Protein AF-A0A427KHH3-F1 (afdb_monomer)

Solvent-accessible surface area (backbone atoms only — not comparable to full-atom values): 10373 Å² total; per-residue (Å²): 112,65,69,65,48,45,66,72,67,70,59,57,70,65,61,53,34,47,54,52,29,52,55,52,47,52,52,49,53,54,51,45,51,59,38,48,80,67,75,44,62,49,41,93,56,67,38,50,94,86,44,80,81,42,75,92,58,70,87,45,82,40,80,47,71,50,64,54,69,89,42,93,42,72,55,25,44,53,43,62,45,34,71,78,71,65,39,70,63,45,80,46,76,35,85,57,42,28,42,37,53,79,72,42,101,51,80,39,76,42,47,64,43,43,53,68,58,52,54,67,39,57,61,92,63,92,66,95,69,96,65,50,72,67,21,48,60,43,52,63,77,50,85,46,48,39,35,36,27,25,65,87,52,56,86,45,59,32,91,90,38,68,67,38,37,55,73,47,66,84,53,26,19,37,56,37,110

Nearest PDB structures (foldseek):
  2j4l-assembly1_C  TM=7.934E-01  e=1.448E-05  Saccharolobus solfataricus
  2ij9-assembly1_B-2  TM=7.433E-01  e=5.621E-05  Archaeoglobus fulgidus DSM 4304
  2ij9-assembly1_A-2  TM=7.383E-01  e=5.270E-05  Archaeoglobus fulgidus DSM 4304
  2j4l-assembly1_E  TM=7.998E-01  e=3.659E-04  Saccharolobus solfataricus
  4axs-assembly1_A-2  TM=6.083E-01  e=1.277E-02  Malacoplasma penetrans

Foldseek 3Di:
DLVVVCVVVVDDLLVSLVVVLVVVLVVVQVVLVVCVVVVAQEDNHAAELVRPPPPVNVRGDHHHHRRDSPAPDPLLVQLSSCVVVVHQEAEAADPLPQFDPQQDPDGDGALEEELVRLVVSNPPDDDDDPGDPSNSVSVVVDNHWYKYAYPVQPVQAAPPDVVRRSPDSSGIYTYDD

Sequence (177 aa):
MYTNFSNAINLDDKITSEVGCEIVSVLHKILIGSLIERDVQVCPVEVGLDGFDDPNYSNYSCYFIKPNPNTLSTDSLAASVAPIVEADLILFIKEGAPTYYVGFDTPTKVTEWSIENIRLKSVEVVGNYLLDSEALDILENVKPKALIIPPEIFSNFSFKKESYGFGSKDYYTEIKS

Structure (mmCIF, N/CA/C/O backbone):
data_AF-A0A427KHH3-F1
#
_entry.id   AF-A0A427KHH3-F1
#
loop_
_atom_site.group_PDB
_atom_site.id
_atom_site.type_symbol
_atom_site.label_atom_id
_atom_site.label_alt_id
_atom_site.label_comp_id
_atom_site.label_asym_id
_atom_site.label_entity_id
_atom_site.label_seq_id
_atom_site.pdbx_PDB_ins_code
_atom_site.Cartn_x
_atom_site.Cartn_y
_atom_site.Cartn_z
_atom_site.occupancy
_atom_site.B_iso_or_equiv
_atom_site.auth_seq_id
_atom_site.auth_comp_id
_atom_site.auth_asym_id
_atom_site.auth_atom_id
_atom_site.pdbx_PDB_model_num
ATOM 1 N N . MET A 1 1 ? 14.703 2.397 14.467 1.00 47.72 1 MET A N 1
ATOM 2 C CA . MET A 1 1 ? 16.131 2.671 14.766 1.00 47.72 1 MET A CA 1
ATOM 3 C C . MET A 1 1 ? 16.589 3.974 14.112 1.00 47.72 1 MET A C 1
ATOM 5 O O . MET A 1 1 ? 17.031 4.849 14.839 1.00 47.72 1 MET A O 1
ATOM 9 N N . TYR A 1 2 ? 16.406 4.151 12.796 1.00 48.88 2 TYR A N 1
ATOM 10 C CA . TYR A 1 2 ? 16.824 5.368 12.080 1.00 48.88 2 TYR A CA 1
ATOM 11 C C . TYR A 1 2 ? 16.015 6.628 12.424 1.00 48.88 2 TYR A C 1
ATOM 13 O O . TYR A 1 2 ? 16.629 7.651 12.674 1.00 48.88 2 TYR A O 1
ATOM 21 N N . THR A 1 3 ? 14.689 6.549 12.589 1.00 50.56 3 THR A N 1
ATOM 22 C CA . THR A 1 3 ? 13.859 7.690 13.045 1.00 50.56 3 THR A CA 1
ATOM 23 C C . THR A 1 3 ? 14.324 8.242 14.398 1.00 50.56 3 THR A C 1
ATOM 25 O O . THR A 1 3 ? 14.474 9.444 14.575 1.00 50.56 3 THR A O 1
ATOM 28 N N . ASN A 1 4 ? 14.651 7.351 15.341 1.00 52.44 4 ASN A N 1
ATOM 29 C CA . ASN A 1 4 ? 15.157 7.736 16.663 1.00 52.44 4 ASN A CA 1
ATOM 30 C C . ASN A 1 4 ? 16.574 8.324 16.593 1.00 52.44 4 ASN A C 1
ATOM 32 O O . ASN A 1 4 ? 16.905 9.196 17.388 1.00 52.44 4 ASN A O 1
ATOM 36 N N . PHE A 1 5 ? 17.403 7.851 15.655 1.00 55.03 5 PHE A N 1
ATOM 37 C CA . PHE A 1 5 ? 18.733 8.404 15.423 1.00 55.03 5 PHE A CA 1
ATOM 38 C C . PHE A 1 5 ? 18.645 9.790 14.782 1.00 55.03 5 PHE A C 1
ATOM 40 O O . PHE A 1 5 ? 19.237 10.708 15.331 1.00 55.03 5 PHE A O 1
ATOM 47 N N . SER A 1 6 ? 17.846 9.968 13.721 1.00 56.78 6 SER A N 1
ATOM 48 C CA . SER A 1 6 ? 17.594 11.257 13.053 1.00 56.78 6 SER A CA 1
ATOM 49 C C . SER A 1 6 ? 17.076 12.324 14.017 1.00 56.78 6 SER A C 1
ATOM 51 O O . SER A 1 6 ? 17.617 13.429 14.051 1.00 56.78 6 SER A O 1
ATOM 53 N N . ASN A 1 7 ? 16.120 11.963 14.881 1.00 58.88 7 ASN A N 1
ATOM 54 C CA . ASN A 1 7 ? 15.621 12.852 15.933 1.00 58.88 7 ASN A CA 1
ATOM 55 C C . ASN A 1 7 ? 16.717 13.244 16.941 1.00 58.88 7 ASN A C 1
ATOM 57 O O . ASN A 1 7 ? 16.713 14.358 17.454 1.00 58.88 7 ASN A O 1
ATOM 61 N N . ALA A 1 8 ? 17.671 12.351 17.227 1.00 60.12 8 ALA A N 1
ATOM 62 C CA . ALA A 1 8 ? 18.774 12.621 18.151 1.00 60.12 8 ALA A CA 1
ATOM 63 C C . ALA A 1 8 ? 19.874 13.516 17.551 1.00 60.12 8 ALA A C 1
ATOM 65 O O . ALA A 1 8 ? 20.614 14.151 18.300 1.00 60.12 8 ALA A O 1
ATOM 66 N N . ILE A 1 9 ? 19.988 13.574 16.220 1.00 64.19 9 ILE A N 1
ATOM 67 C CA . ILE A 1 9 ? 21.002 14.371 15.508 1.00 64.19 9 ILE A CA 1
ATOM 68 C C . ILE A 1 9 ? 20.458 15.680 14.918 1.00 64.19 9 ILE A C 1
ATOM 70 O O . ILE A 1 9 ? 21.229 16.421 14.313 1.00 64.19 9 ILE A O 1
ATOM 74 N N . ASN A 1 10 ? 19.175 15.994 15.146 1.00 60.09 10 ASN A N 1
ATOM 75 C CA . ASN A 1 10 ? 18.529 17.258 14.768 1.00 60.09 10 ASN A CA 1
ATOM 76 C C . ASN A 1 10 ? 18.745 17.617 13.282 1.00 60.09 10 ASN A C 1
ATOM 78 O O . ASN A 1 10 ? 19.017 18.768 12.934 1.00 60.09 10 ASN A O 1
ATOM 82 N N . LEU A 1 11 ? 18.709 16.602 12.412 1.00 58.22 11 LEU A N 1
ATOM 83 C CA . LEU A 1 11 ? 18.835 16.801 10.972 1.00 58.22 11 LEU A CA 1
ATOM 84 C C . LEU A 1 11 ? 17.570 17.461 10.423 1.00 58.22 11 LEU A C 1
ATOM 86 O O . LEU A 1 11 ? 16.468 17.124 10.843 1.00 58.22 11 LEU A O 1
ATOM 90 N N . ASP A 1 12 ? 17.759 18.355 9.452 1.00 66.38 12 ASP A N 1
ATOM 91 C CA . ASP A 1 12 ? 16.696 18.922 8.617 1.00 66.38 12 ASP A CA 1
ATOM 92 C C . ASP A 1 12 ? 15.739 17.810 8.142 1.00 66.38 12 ASP A C 1
ATOM 94 O O . ASP A 1 12 ? 16.186 16.768 7.640 1.00 66.38 12 ASP A O 1
ATOM 98 N N . ASP A 1 13 ? 14.431 18.027 8.304 1.00 70.00 13 ASP A N 1
ATOM 99 C CA . ASP A 1 13 ? 13.370 17.084 7.929 1.00 70.00 13 ASP A CA 1
ATOM 100 C C . ASP A 1 13 ? 13.501 16.618 6.470 1.00 70.00 13 ASP A C 1
ATOM 102 O O . ASP A 1 13 ? 13.193 15.464 6.148 1.00 70.00 13 ASP A O 1
ATOM 106 N N . LYS A 1 14 ? 14.038 17.473 5.588 1.00 75.25 14 LYS A N 1
ATOM 107 C CA . LYS A 1 14 ? 14.315 17.119 4.189 1.00 75.25 14 LYS A CA 1
ATOM 108 C C . LYS A 1 14 ? 15.371 16.028 4.063 1.00 75.25 14 LYS A C 1
ATOM 110 O O . LYS A 1 14 ? 15.147 15.044 3.366 1.00 75.25 14 LYS A O 1
ATOM 115 N N . ILE A 1 15 ? 16.487 16.159 4.781 1.00 78.75 15 ILE A N 1
ATOM 116 C CA . ILE A 1 15 ? 17.581 15.175 4.752 1.00 78.75 15 ILE A CA 1
ATOM 117 C C . ILE A 1 15 ? 17.096 13.842 5.330 1.00 78.75 15 ILE A C 1
ATOM 119 O O . ILE A 1 15 ? 17.391 12.779 4.788 1.00 78.75 15 ILE A O 1
ATOM 123 N N . THR A 1 16 ? 16.320 13.882 6.416 1.00 78.44 1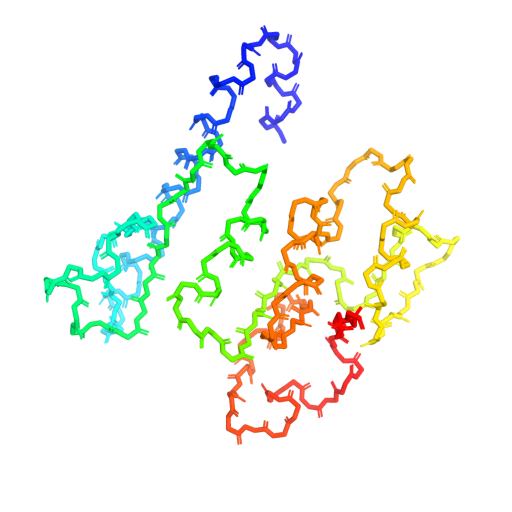6 THR A N 1
ATOM 124 C CA . THR A 1 16 ? 15.754 12.664 7.016 1.00 78.44 16 THR A CA 1
ATOM 125 C C . THR A 1 16 ? 14.817 11.940 6.044 1.00 78.44 16 THR A C 1
ATOM 127 O O . THR A 1 16 ? 14.895 10.716 5.917 1.00 78.44 16 THR A O 1
ATOM 130 N N . SER A 1 17 ? 13.982 12.686 5.320 1.00 83.12 17 SER A N 1
ATOM 131 C CA . SER A 1 17 ? 13.069 12.135 4.311 1.00 83.12 17 SER A CA 1
ATOM 132 C C . SER A 1 17 ? 13.818 11.547 3.112 1.00 83.12 17 SER A C 1
ATOM 134 O O . SER A 1 17 ? 13.483 10.454 2.657 1.00 83.12 17 SER A O 1
ATOM 136 N N . GLU A 1 18 ? 14.879 12.210 2.641 1.00 86.81 18 GLU A N 1
ATOM 137 C CA . GLU A 1 18 ? 15.760 11.698 1.581 1.00 86.81 18 GLU A CA 1
ATOM 138 C C . GLU A 1 18 ? 16.431 10.378 1.982 1.00 86.81 18 GLU A C 1
ATOM 140 O O . GLU A 1 18 ? 16.402 9.412 1.220 1.00 86.81 18 GLU A O 1
ATOM 145 N N . VAL A 1 19 ? 16.968 10.291 3.205 1.00 86.38 19 VAL A N 1
ATOM 146 C CA . VAL A 1 19 ? 17.550 9.044 3.731 1.00 86.38 19 VAL A CA 1
ATOM 147 C C . VAL A 1 19 ? 16.498 7.934 3.801 1.00 86.38 19 VAL A C 1
ATOM 149 O O . VAL A 1 19 ? 16.779 6.798 3.419 1.00 86.38 19 VAL A O 1
ATOM 152 N N . GLY A 1 20 ? 15.282 8.251 4.258 1.00 86.75 20 GLY A N 1
ATOM 153 C CA . GLY A 1 20 ? 14.162 7.309 4.267 1.00 86.75 20 GLY A CA 1
ATOM 154 C C . GLY A 1 20 ? 13.830 6.786 2.867 1.00 86.75 20 GLY A C 1
ATOM 155 O O . GLY A 1 20 ? 13.706 5.575 2.678 1.00 86.75 20 GLY A O 1
ATOM 156 N N . CYS A 1 21 ? 13.768 7.680 1.879 1.00 92.19 21 CYS A N 1
ATOM 157 C CA . CYS A 1 21 ? 13.543 7.324 0.480 1.00 92.19 21 CYS A CA 1
ATOM 158 C C . CYS A 1 21 ? 14.639 6.397 -0.054 1.00 92.19 21 CYS A C 1
ATOM 160 O O . CYS A 1 21 ? 14.323 5.368 -0.642 1.00 92.19 21 CYS A O 1
ATOM 162 N N . GLU A 1 22 ? 15.917 6.700 0.189 1.00 92.25 22 GLU A N 1
ATOM 163 C CA . GLU A 1 22 ? 17.030 5.853 -0.260 1.00 92.25 22 GLU A CA 1
ATOM 164 C C . GLU A 1 22 ? 16.986 4.446 0.352 1.00 92.25 22 GLU A C 1
ATOM 166 O O . GLU A 1 22 ? 17.239 3.463 -0.347 1.00 92.25 22 GLU A O 1
ATOM 171 N N . ILE A 1 23 ? 16.609 4.318 1.629 1.00 92.06 23 ILE A N 1
ATOM 172 C CA . ILE A 1 23 ? 16.435 3.006 2.273 1.00 92.06 23 ILE A CA 1
ATOM 173 C C . ILE A 1 23 ? 15.359 2.189 1.548 1.00 92.06 23 ILE A C 1
ATOM 175 O O . ILE A 1 23 ? 15.592 1.022 1.224 1.00 92.06 23 ILE A O 1
ATOM 179 N N . VAL A 1 24 ? 14.200 2.792 1.263 1.00 93.19 24 VAL A N 1
ATOM 180 C CA . VAL A 1 24 ? 13.116 2.114 0.534 1.00 93.19 24 VAL A CA 1
ATOM 181 C C . VAL A 1 24 ? 13.563 1.753 -0.887 1.00 93.19 24 VAL A C 1
ATOM 183 O O . VAL A 1 24 ? 13.364 0.616 -1.314 1.00 93.19 24 VAL A O 1
ATOM 186 N N . SER A 1 25 ? 14.270 2.649 -1.579 1.00 96.00 25 SER A N 1
ATOM 187 C CA . SER A 1 25 ? 14.798 2.392 -2.925 1.00 96.00 25 SER A CA 1
ATOM 188 C C . SER A 1 25 ? 15.793 1.228 -2.962 1.00 96.00 25 SER A C 1
ATOM 190 O O . SER A 1 25 ? 15.819 0.438 -3.908 1.00 96.00 25 SER A O 1
ATOM 192 N N . VAL A 1 26 ? 16.631 1.074 -1.930 1.00 96.69 26 VAL A N 1
ATOM 193 C CA . VAL A 1 26 ? 17.526 -0.089 -1.806 1.00 96.69 26 VAL A CA 1
ATOM 194 C C . VAL A 1 26 ? 16.723 -1.383 -1.652 1.00 96.69 26 VAL A C 1
ATOM 196 O O . VAL A 1 26 ? 17.044 -2.374 -2.311 1.00 96.69 26 VAL A O 1
ATOM 199 N N . LEU A 1 27 ? 15.659 -1.382 -0.842 1.00 95.44 27 LEU A N 1
ATOM 200 C CA . LEU A 1 27 ? 14.778 -2.546 -0.690 1.00 95.44 27 LEU A CA 1
ATOM 201 C C . LEU A 1 27 ? 14.084 -2.906 -2.010 1.00 95.44 27 LEU A C 1
ATOM 203 O O . LEU A 1 27 ? 14.068 -4.079 -2.383 1.00 95.44 27 LEU A O 1
ATOM 207 N N . HIS A 1 28 ? 13.583 -1.917 -2.752 1.00 96.56 28 HIS A N 1
ATOM 208 C CA . HIS A 1 28 ? 13.003 -2.136 -4.078 1.00 96.56 28 HIS A CA 1
ATOM 209 C C . HIS A 1 28 ? 14.000 -2.784 -5.037 1.00 96.56 28 HIS A C 1
ATOM 211 O O . HIS A 1 28 ? 13.672 -3.790 -5.658 1.00 96.56 28 HIS A O 1
ATOM 217 N N . LYS A 1 29 ? 15.240 -2.284 -5.118 1.00 96.56 29 LYS A N 1
ATOM 218 C CA . LYS A 1 29 ? 16.283 -2.863 -5.987 1.00 96.56 29 LYS A CA 1
ATOM 219 C C . LYS A 1 29 ? 16.556 -4.336 -5.668 1.00 96.56 29 LYS A C 1
ATOM 221 O O . LYS A 1 29 ? 16.702 -5.139 -6.588 1.00 96.56 29 LYS A O 1
ATOM 226 N N . ILE A 1 30 ? 16.590 -4.700 -4.384 1.00 97.06 30 ILE A N 1
ATOM 227 C CA . ILE A 1 30 ? 16.754 -6.097 -3.947 1.00 97.06 30 ILE A CA 1
ATOM 228 C C . ILE A 1 30 ? 15.558 -6.950 -4.399 1.00 97.06 30 ILE A C 1
ATOM 230 O O . ILE A 1 30 ? 15.748 -8.044 -4.933 1.00 97.06 30 ILE A O 1
ATOM 234 N N . LEU A 1 31 ? 14.331 -6.454 -4.209 1.00 95.56 31 LEU A N 1
ATOM 235 C CA . LEU A 1 31 ? 13.110 -7.162 -4.603 1.00 95.56 31 LEU A CA 1
ATOM 236 C C . LEU A 1 31 ? 13.013 -7.339 -6.121 1.00 95.56 31 LEU A C 1
ATOM 238 O O . LEU A 1 31 ? 12.754 -8.449 -6.577 1.00 95.56 31 LEU A O 1
ATOM 242 N N . ILE A 1 32 ? 13.275 -6.284 -6.894 1.00 95.88 32 ILE A N 1
ATOM 243 C CA . ILE A 1 32 ? 13.306 -6.322 -8.360 1.00 95.88 32 ILE A CA 1
ATOM 244 C C . ILE A 1 32 ? 14.308 -7.378 -8.833 1.00 95.88 32 ILE A C 1
ATOM 246 O O . ILE A 1 32 ? 13.939 -8.246 -9.618 1.00 95.88 32 ILE A O 1
ATOM 250 N N . GLY A 1 33 ? 15.543 -7.361 -8.314 1.00 95.94 33 GLY A N 1
ATOM 251 C CA . GLY A 1 33 ? 16.562 -8.354 -8.669 1.00 95.94 33 GLY A CA 1
ATOM 252 C C . GLY A 1 33 ? 16.102 -9.790 -8.398 1.00 95.94 33 GLY A C 1
ATOM 253 O O . GLY A 1 33 ? 16.150 -10.631 -9.290 1.00 95.94 33 GLY A O 1
ATOM 254 N N . SER A 1 34 ? 15.558 -10.044 -7.205 1.00 95.88 34 SER A N 1
ATOM 255 C CA . SER A 1 34 ? 15.033 -11.362 -6.812 1.00 95.88 34 SER A CA 1
ATOM 256 C C . SER A 1 34 ? 13.853 -11.829 -7.678 1.00 95.88 34 SER A C 1
ATOM 258 O O . SER A 1 34 ? 13.722 -13.018 -7.968 1.00 95.88 34 SER A O 1
ATOM 260 N N . LEU A 1 35 ? 12.983 -10.910 -8.107 1.00 94.31 35 LEU A N 1
ATOM 261 C CA . LEU A 1 35 ? 11.853 -11.208 -8.991 1.00 94.31 35 LEU A CA 1
ATOM 262 C C . LEU A 1 35 ? 12.318 -11.517 -10.421 1.00 94.31 35 LEU A C 1
ATOM 264 O O . LEU A 1 35 ? 11.828 -12.475 -11.019 1.00 94.31 35 LEU A O 1
ATOM 268 N N . ILE A 1 36 ? 13.292 -10.765 -10.940 1.00 93.31 36 ILE A N 1
ATOM 269 C CA . ILE A 1 36 ? 13.901 -11.014 -12.256 1.00 93.31 36 ILE A CA 1
ATOM 270 C C . ILE A 1 36 ? 14.600 -12.377 -12.281 1.00 93.31 36 ILE A C 1
ATOM 272 O O . ILE A 1 36 ? 14.400 -13.139 -13.219 1.00 93.31 36 ILE A O 1
ATOM 276 N N . GLU A 1 37 ? 15.359 -12.727 -11.237 1.00 94.88 37 GLU A N 1
ATOM 277 C CA . GLU A 1 37 ? 16.008 -14.046 -11.106 1.00 94.88 37 GLU A CA 1
ATOM 278 C C . GLU A 1 37 ? 15.011 -15.219 -11.092 1.00 94.88 37 GLU A C 1
ATOM 280 O O . GLU A 1 37 ? 15.393 -16.367 -11.317 1.00 94.88 37 GLU A O 1
ATOM 285 N N . ARG A 1 38 ? 13.730 -14.939 -10.824 1.00 93.12 38 ARG A N 1
ATOM 286 C CA . ARG A 1 38 ? 12.620 -15.901 -10.823 1.00 93.12 38 ARG A CA 1
ATOM 287 C C . ARG A 1 38 ? 11.741 -15.800 -12.075 1.00 93.12 38 ARG A C 1
ATOM 289 O O . ARG A 1 38 ? 10.618 -16.300 -12.053 1.00 93.12 38 ARG A O 1
ATOM 296 N N . ASP A 1 39 ? 12.226 -15.140 -13.127 1.00 90.56 39 ASP A N 1
ATOM 297 C CA . ASP A 1 39 ? 11.536 -14.933 -14.407 1.00 90.56 39 ASP A CA 1
ATOM 298 C C . ASP A 1 39 ? 10.184 -14.194 -14.289 1.00 90.56 39 ASP A C 1
ATOM 300 O O . ASP A 1 39 ? 9.283 -14.358 -15.118 1.00 90.56 39 ASP A O 1
ATOM 304 N N . VAL A 1 40 ? 10.013 -13.354 -13.262 1.00 89.56 40 VAL A N 1
ATOM 305 C CA . VAL A 1 40 ? 8.823 -12.502 -13.126 1.00 89.56 40 VAL A CA 1
ATOM 306 C C . VAL A 1 40 ? 8.957 -11.280 -14.039 1.00 89.56 40 VAL A C 1
ATOM 308 O O . VAL A 1 40 ? 9.976 -10.593 -14.026 1.00 89.56 40 VAL A O 1
ATOM 311 N N . GLN A 1 41 ? 7.903 -10.959 -14.799 1.00 90.31 41 GLN A N 1
ATOM 312 C CA . GLN A 1 41 ? 7.840 -9.775 -15.672 1.00 90.31 41 GLN A CA 1
ATOM 313 C C . GLN A 1 41 ? 7.609 -8.474 -14.880 1.00 90.31 41 GLN A C 1
ATOM 315 O O . GLN A 1 41 ? 6.541 -7.854 -14.952 1.00 90.31 41 GLN A O 1
ATOM 320 N N . VAL A 1 42 ? 8.623 -8.078 -14.114 1.00 93.00 42 VAL A N 1
ATOM 321 C CA . VAL A 1 42 ? 8.702 -6.821 -13.361 1.00 93.00 42 VAL A CA 1
ATOM 322 C C . VAL A 1 42 ? 9.550 -5.792 -14.114 1.00 93.00 42 VAL A C 1
ATOM 324 O O . VAL A 1 42 ? 10.525 -6.155 -14.771 1.00 93.00 42 VAL A O 1
ATOM 327 N N . CYS A 1 43 ? 9.196 -4.510 -14.017 1.00 92.75 43 CYS A N 1
ATOM 328 C CA . CYS A 1 43 ? 10.028 -3.423 -14.523 1.00 92.75 43 CYS A CA 1
ATOM 329 C C . CYS A 1 43 ? 11.401 -3.447 -13.820 1.00 92.75 43 CYS A C 1
ATOM 331 O O . CYS A 1 43 ? 11.448 -3.479 -12.587 1.00 92.75 43 CYS A O 1
ATOM 333 N N . PRO A 1 44 ? 12.528 -3.419 -14.558 1.00 91.62 44 PRO A N 1
ATOM 334 C CA . PRO A 1 44 ? 13.859 -3.565 -13.969 1.00 91.62 44 PRO A CA 1
ATOM 335 C C . PRO A 1 44 ? 14.333 -2.329 -13.195 1.00 91.62 44 PRO A C 1
ATOM 337 O O . PRO A 1 44 ? 15.409 -2.353 -12.597 1.00 91.62 44 PRO A O 1
ATOM 340 N N . VAL A 1 45 ? 13.561 -1.243 -13.222 1.00 92.12 45 VAL A N 1
ATOM 341 C CA . VAL A 1 45 ? 13.865 0.019 -12.552 1.00 92.12 45 VAL A CA 1
ATOM 342 C C . VAL A 1 45 ? 12.621 0.565 -11.862 1.00 92.12 45 VAL A C 1
ATOM 344 O O . VAL A 1 45 ? 11.490 0.241 -12.223 1.00 92.12 45 VAL A O 1
ATOM 347 N N . GLU A 1 46 ? 12.842 1.412 -10.864 1.00 94.00 46 GLU A N 1
ATOM 348 C CA . GLU A 1 46 ? 11.761 2.155 -10.226 1.00 94.00 46 GLU A CA 1
ATOM 349 C C . GLU A 1 46 ? 11.179 3.199 -11.186 1.00 94.00 46 GLU A C 1
ATOM 351 O O . GLU A 1 46 ? 11.912 3.843 -11.940 1.00 94.00 46 GLU A O 1
ATOM 356 N N . VAL A 1 47 ? 9.866 3.398 -11.115 1.00 92.25 47 VAL A N 1
ATOM 357 C CA . VAL A 1 47 ? 9.121 4.341 -11.954 1.00 92.25 47 VAL A CA 1
ATOM 358 C C . VAL A 1 47 ? 8.720 5.552 -11.114 1.00 92.25 47 VAL A C 1
ATOM 360 O O . VAL A 1 47 ? 8.241 5.412 -9.990 1.00 92.25 47 VAL A O 1
ATOM 363 N N . GLY A 1 48 ? 8.956 6.759 -11.627 1.00 89.00 48 GLY A N 1
ATOM 364 C CA . GLY A 1 48 ? 8.475 7.989 -10.990 1.00 89.00 48 GLY A CA 1
ATOM 365 C C . GLY A 1 48 ? 6.970 8.182 -11.192 1.00 89.00 48 GLY A C 1
ATOM 366 O O . GLY A 1 48 ? 6.388 7.585 -12.091 1.00 89.00 48 GLY A O 1
ATOM 367 N N . LEU A 1 49 ? 6.346 9.060 -10.401 1.00 83.31 49 LEU A N 1
ATOM 368 C CA . LEU A 1 49 ? 4.907 9.344 -10.516 1.00 83.31 49 LEU A CA 1
ATOM 369 C C . LEU A 1 49 ? 4.495 9.877 -11.899 1.00 83.31 49 LEU A C 1
ATOM 371 O O . LEU A 1 49 ? 3.394 9.593 -12.350 1.00 83.31 49 LEU A O 1
ATOM 375 N N . ASP A 1 50 ? 5.394 10.575 -12.595 1.00 78.56 50 ASP A N 1
ATOM 376 C CA . ASP A 1 50 ? 5.155 11.099 -13.948 1.00 78.56 50 ASP A CA 1
ATOM 377 C C . ASP A 1 50 ? 5.534 10.095 -15.058 1.00 78.56 50 ASP A C 1
ATOM 379 O O . ASP A 1 50 ? 5.421 10.390 -16.245 1.00 78.56 50 ASP A O 1
ATOM 383 N N . GLY A 1 51 ? 6.060 8.921 -14.689 1.00 69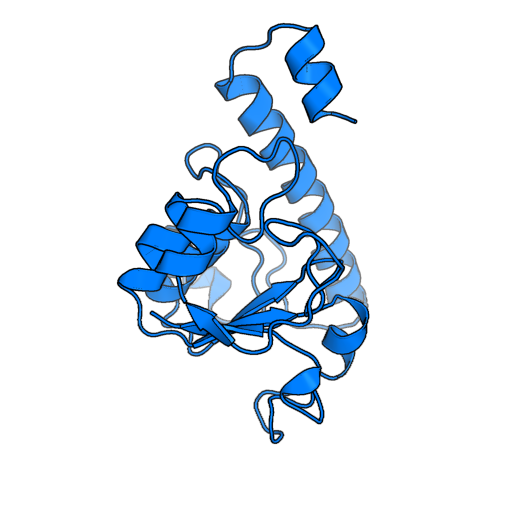.81 51 GLY A N 1
ATOM 384 C CA . GLY A 1 51 ? 6.683 7.969 -15.613 1.00 69.81 51 GLY A CA 1
ATOM 385 C C . GLY A 1 51 ? 5.755 6.886 -16.159 1.00 69.81 51 GLY A C 1
ATOM 386 O O . GLY A 1 51 ? 6.219 6.049 -16.929 1.00 69.81 51 GLY A O 1
ATOM 387 N N . PHE A 1 52 ? 4.478 6.861 -15.766 1.00 68.81 52 PHE A N 1
ATOM 388 C CA . PHE A 1 52 ? 3.553 5.785 -16.152 1.00 68.81 52 PHE A CA 1
ATOM 389 C C . PHE A 1 52 ? 3.208 5.769 -17.647 1.00 68.81 52 PHE A C 1
ATOM 391 O O . PHE A 1 52 ? 2.926 4.701 -18.184 1.00 68.81 52 PHE A O 1
ATOM 398 N N . ASP A 1 53 ? 3.306 6.913 -18.329 1.00 69.38 53 ASP A N 1
ATOM 399 C CA . ASP A 1 53 ? 3.062 7.027 -19.774 1.00 69.38 53 ASP A CA 1
ATOM 400 C C . ASP A 1 53 ? 4.310 6.736 -20.631 1.00 69.38 53 ASP A C 1
ATOM 402 O O . ASP A 1 53 ? 4.257 6.833 -21.861 1.00 69.38 53 ASP A O 1
ATOM 406 N N . ASP A 1 54 ? 5.455 6.401 -20.024 1.00 75.12 54 ASP A N 1
ATOM 407 C CA . ASP A 1 54 ? 6.673 6.125 -20.785 1.00 75.12 54 ASP A CA 1
ATOM 408 C C . ASP A 1 54 ? 6.533 4.784 -21.542 1.00 75.12 54 ASP A C 1
ATOM 410 O O . ASP A 1 54 ? 6.416 3.714 -20.927 1.00 75.12 54 ASP A O 1
ATOM 414 N N . PRO A 1 55 ? 6.582 4.797 -22.890 1.00 69.94 55 PRO A N 1
ATOM 415 C CA . PRO A 1 55 ? 6.393 3.599 -23.702 1.00 69.94 55 PRO A CA 1
ATOM 416 C C . PRO A 1 55 ? 7.443 2.516 -23.429 1.00 69.94 55 PRO A C 1
ATOM 418 O O . PRO A 1 55 ? 7.173 1.340 -23.685 1.00 69.94 55 PRO A O 1
ATOM 421 N N . ASN A 1 56 ? 8.606 2.868 -22.868 1.00 72.19 56 ASN A N 1
ATOM 422 C CA . ASN A 1 56 ? 9.638 1.906 -22.478 1.00 72.19 56 ASN A CA 1
ATOM 423 C C . ASN A 1 56 ? 9.198 0.983 -21.333 1.00 72.19 56 ASN A C 1
ATOM 425 O O . ASN A 1 56 ? 9.772 -0.095 -21.163 1.00 72.19 56 ASN A O 1
ATOM 429 N N . TYR A 1 57 ? 8.176 1.376 -20.569 1.00 72.94 57 TYR A N 1
ATOM 430 C CA . TYR A 1 57 ? 7.662 0.598 -19.446 1.00 72.94 57 TYR A CA 1
ATOM 431 C C . TYR A 1 57 ? 6.396 -0.195 -19.790 1.00 72.94 57 TYR A C 1
ATOM 433 O O . TYR A 1 57 ? 6.035 -1.085 -19.036 1.00 72.94 57 TYR A O 1
ATOM 441 N N . SER A 1 58 ? 5.791 0.009 -20.964 1.00 69.12 58 SER A N 1
ATOM 442 C CA . SER A 1 58 ? 4.492 -0.574 -21.363 1.00 69.12 58 SER A CA 1
ATOM 443 C C . SER A 1 58 ? 4.391 -2.112 -21.397 1.00 69.12 58 SER A C 1
ATOM 445 O O . SER A 1 58 ? 3.288 -2.652 -21.447 1.00 69.12 58 SER A O 1
ATOM 447 N N . ASN A 1 59 ? 5.515 -2.837 -21.363 1.00 79.81 59 ASN A N 1
ATOM 448 C CA . ASN A 1 59 ? 5.550 -4.300 -21.486 1.00 79.81 59 ASN A CA 1
ATOM 449 C C . ASN A 1 59 ? 5.616 -5.051 -20.144 1.00 79.81 59 ASN A C 1
ATOM 451 O O . ASN A 1 59 ? 5.689 -6.282 -20.149 1.00 79.81 59 ASN A O 1
ATOM 455 N N . TYR A 1 60 ? 5.631 -4.355 -19.003 1.00 86.50 60 TYR A N 1
ATOM 456 C CA . TYR A 1 60 ? 5.751 -4.999 -17.693 1.00 86.50 60 TYR A CA 1
ATOM 457 C C . TYR A 1 60 ? 4.394 -5.166 -16.999 1.00 86.50 60 TYR A C 1
ATOM 459 O O . TYR A 1 60 ? 3.436 -4.433 -17.237 1.00 86.50 60 TYR A O 1
ATOM 467 N N . SER A 1 61 ? 4.312 -6.161 -16.117 1.00 83.75 61 SER A N 1
ATOM 468 C CA . SER A 1 61 ? 3.094 -6.467 -15.346 1.00 83.75 61 SER A CA 1
ATOM 469 C C . SER A 1 61 ? 3.185 -6.049 -13.877 1.00 83.75 61 SER A C 1
ATOM 471 O O . SE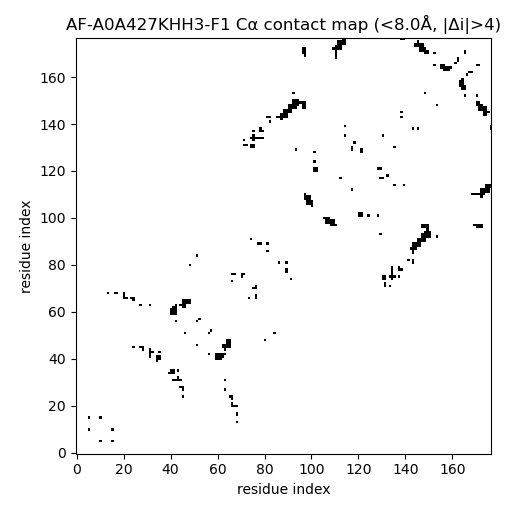R A 1 61 ? 2.187 -6.056 -13.161 1.00 83.75 61 SER A O 1
ATOM 473 N N . CYS A 1 62 ? 4.385 -5.687 -13.421 1.00 90.75 62 CYS A N 1
ATOM 474 C CA . CYS A 1 62 ? 4.670 -5.283 -12.054 1.00 90.75 62 CYS A CA 1
ATOM 475 C C . CYS A 1 62 ? 5.663 -4.120 -12.071 1.00 90.75 62 CYS A C 1
ATOM 477 O O . CYS A 1 62 ? 6.654 -4.157 -12.804 1.00 90.75 62 CYS A O 1
ATOM 479 N N . TYR A 1 63 ? 5.397 -3.105 -11.255 1.00 92.62 63 TYR A N 1
ATOM 480 C CA . TYR A 1 63 ? 6.187 -1.883 -11.175 1.00 92.62 63 TYR A CA 1
ATOM 481 C C . TYR A 1 63 ? 6.456 -1.547 -9.716 1.00 92.62 63 TYR A C 1
ATOM 483 O O . TYR A 1 63 ? 5.602 -1.755 -8.855 1.00 92.62 63 TYR A O 1
ATOM 491 N N . PHE A 1 64 ? 7.635 -0.993 -9.462 1.00 94.75 64 PHE A N 1
ATOM 492 C CA . PHE A 1 64 ? 7.992 -0.409 -8.178 1.00 94.75 64 PHE A CA 1
ATOM 493 C C . PHE A 1 64 ? 8.034 1.101 -8.342 1.00 94.75 64 PHE A C 1
ATOM 495 O O . PHE A 1 64 ? 8.686 1.605 -9.255 1.00 94.75 64 PHE A O 1
ATOM 502 N N . ILE A 1 65 ? 7.324 1.821 -7.479 1.00 94.38 65 ILE A N 1
ATOM 503 C CA . ILE A 1 65 ? 7.278 3.280 -7.544 1.00 94.38 65 ILE A CA 1
ATOM 504 C C . ILE A 1 65 ? 8.441 3.846 -6.757 1.00 94.38 65 ILE A C 1
ATOM 506 O O . ILE A 1 65 ? 8.686 3.447 -5.619 1.00 94.38 65 ILE A O 1
ATOM 510 N N . LYS A 1 66 ? 9.153 4.786 -7.374 1.00 94.50 66 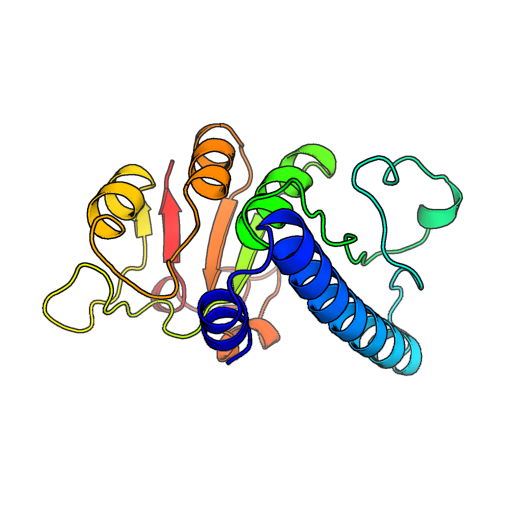LYS A N 1
ATOM 511 C CA . LYS A 1 66 ? 10.251 5.486 -6.726 1.00 94.50 66 LYS A CA 1
ATOM 512 C C . LYS A 1 66 ? 9.714 6.235 -5.495 1.00 94.50 66 LYS A C 1
ATOM 514 O O . LYS A 1 66 ? 8.788 7.036 -5.649 1.00 94.50 66 LYS A O 1
ATOM 519 N N . PRO A 1 67 ? 1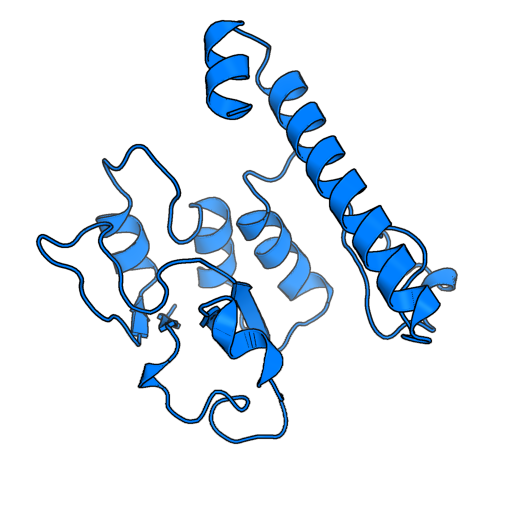0.291 6.026 -4.299 1.00 93.44 67 PRO A N 1
ATOM 520 C CA . PRO A 1 67 ? 9.945 6.791 -3.106 1.00 93.44 67 PRO A CA 1
ATOM 521 C C . PRO A 1 67 ? 10.061 8.300 -3.346 1.00 93.44 67 PRO A C 1
ATOM 523 O O . PRO A 1 67 ? 11.000 8.761 -4.004 1.00 93.44 67 PRO A O 1
ATOM 526 N N . ASN A 1 68 ? 9.106 9.069 -2.821 1.00 91.19 68 ASN A N 1
ATOM 527 C CA . ASN A 1 68 ? 9.030 10.512 -3.024 1.00 91.19 68 ASN A CA 1
ATOM 528 C C . ASN A 1 68 ? 9.163 11.248 -1.678 1.00 91.19 68 ASN A C 1
ATOM 530 O O . ASN A 1 68 ? 8.309 11.072 -0.813 1.00 91.19 68 ASN A O 1
ATOM 534 N N . PRO A 1 69 ? 10.178 12.110 -1.484 1.00 87.38 69 PRO A N 1
ATOM 535 C CA . PRO A 1 69 ? 10.338 12.857 -0.235 1.00 87.38 69 PRO A CA 1
ATOM 536 C C . PRO A 1 69 ? 9.249 13.921 -0.020 1.00 87.38 69 PRO A C 1
ATOM 538 O O . PRO A 1 69 ? 9.171 14.494 1.060 1.00 87.38 69 PRO A O 1
ATOM 541 N N . ASN A 1 70 ? 8.425 14.206 -1.035 1.00 86.88 70 ASN A N 1
ATOM 542 C CA . ASN A 1 70 ? 7.299 15.135 -0.930 1.00 86.88 70 ASN A CA 1
ATOM 543 C C . ASN A 1 70 ? 5.980 14.458 -0.513 1.00 86.88 70 ASN A C 1
ATOM 545 O O . ASN A 1 70 ? 4.982 15.158 -0.386 1.00 86.88 70 ASN A O 1
ATOM 549 N N . THR A 1 71 ? 5.959 13.133 -0.337 1.00 87.50 71 THR A N 1
ATOM 550 C CA . THR A 1 71 ? 4.814 12.400 0.234 1.00 87.50 71 THR A CA 1
ATOM 551 C C . THR A 1 71 ? 5.092 12.072 1.694 1.00 87.50 71 THR A C 1
ATOM 553 O O . THR A 1 71 ? 6.226 11.719 2.024 1.00 87.50 71 THR A O 1
ATOM 556 N N . LEU A 1 72 ? 4.077 12.148 2.557 1.00 85.50 72 LEU A N 1
ATOM 557 C CA . LEU A 1 72 ? 4.243 11.949 3.999 1.00 85.50 72 LEU A CA 1
ATOM 558 C C . LEU A 1 72 ? 4.771 10.552 4.359 1.00 85.50 72 LEU A C 1
ATOM 560 O O . LEU A 1 72 ? 5.594 10.417 5.268 1.00 85.50 72 LEU A O 1
ATOM 564 N N . SER A 1 73 ? 4.314 9.507 3.665 1.00 88.06 73 SER A N 1
ATOM 565 C CA . SER A 1 73 ? 4.816 8.147 3.860 1.00 88.06 73 SER A CA 1
ATOM 566 C C . SER A 1 73 ? 4.630 7.244 2.632 1.00 88.06 73 SER A C 1
ATOM 568 O O . SER A 1 73 ? 4.085 7.641 1.601 1.00 88.06 73 SER A O 1
ATOM 570 N N . THR A 1 74 ? 5.063 5.985 2.751 1.00 90.88 74 THR A N 1
ATOM 571 C CA . THR A 1 74 ? 4.777 4.938 1.759 1.00 90.88 74 THR A CA 1
ATOM 572 C C . THR A 1 74 ? 3.284 4.645 1.606 1.00 90.88 74 THR A C 1
ATOM 574 O O . THR A 1 74 ? 2.867 4.253 0.518 1.00 90.88 74 THR A O 1
ATOM 577 N N . ASP A 1 75 ? 2.477 4.843 2.654 1.00 91.50 75 ASP A N 1
ATOM 578 C CA . ASP A 1 75 ? 1.025 4.671 2.570 1.00 91.50 75 ASP A CA 1
ATOM 579 C C . ASP A 1 75 ? 0.406 5.781 1.705 1.00 91.50 75 ASP A C 1
ATOM 581 O O . ASP A 1 75 ? -0.376 5.483 0.800 1.00 91.50 75 ASP A O 1
ATOM 585 N N . SER A 1 76 ? 0.795 7.046 1.922 1.00 91.94 76 SER A N 1
ATOM 586 C CA . SER A 1 76 ? 0.338 8.181 1.103 1.00 91.94 76 SER A CA 1
ATOM 587 C C . SER A 1 76 ? 0.821 8.061 -0.336 1.00 91.94 76 SER A C 1
ATOM 589 O O . SER A 1 76 ? 0.065 8.352 -1.262 1.00 91.94 76 SER A O 1
ATOM 591 N N . LEU A 1 77 ? 2.049 7.576 -0.548 1.00 93.56 77 LEU A N 1
ATOM 592 C CA . LEU A 1 77 ? 2.561 7.301 -1.888 1.00 93.56 77 LEU A CA 1
ATOM 593 C C . LEU A 1 77 ? 1.704 6.248 -2.605 1.00 93.56 77 LEU A C 1
ATOM 595 O O . LEU A 1 77 ? 1.298 6.467 -3.745 1.00 93.56 77 LEU A O 1
ATOM 599 N N . ALA A 1 78 ? 1.378 5.135 -1.941 1.00 93.56 78 ALA A N 1
ATOM 600 C CA . ALA A 1 78 ? 0.508 4.105 -2.508 1.00 93.56 78 ALA A CA 1
ATOM 601 C C . ALA A 1 78 ? -0.899 4.648 -2.813 1.00 93.56 78 ALA A C 1
ATOM 603 O O . ALA A 1 78 ? -1.435 4.399 -3.895 1.00 93.56 78 ALA A O 1
ATOM 604 N N . ALA A 1 79 ? -1.473 5.434 -1.896 1.00 93.50 79 ALA A N 1
ATOM 605 C CA . ALA A 1 79 ? -2.768 6.076 -2.092 1.00 93.50 79 ALA A CA 1
ATOM 606 C C . ALA A 1 79 ? -2.749 7.070 -3.268 1.00 93.50 79 ALA A C 1
ATOM 608 O O . ALA A 1 79 ? -3.693 7.095 -4.052 1.00 93.50 79 ALA A O 1
ATOM 609 N N . SER A 1 80 ? -1.662 7.830 -3.437 1.00 92.81 80 SER A N 1
ATOM 610 C CA . SER A 1 80 ? -1.486 8.809 -4.522 1.00 92.81 80 SER A CA 1
ATOM 611 C C . SER A 1 80 ? -1.325 8.157 -5.894 1.00 92.81 80 SER A C 1
ATOM 613 O O . SER A 1 80 ? -1.788 8.697 -6.895 1.00 92.81 80 SER A O 1
ATOM 615 N N . VAL A 1 81 ? -0.678 6.990 -5.956 1.00 92.56 81 VAL A N 1
ATOM 616 C CA . VAL A 1 81 ? -0.478 6.235 -7.204 1.00 92.56 81 VAL A CA 1
ATOM 617 C C . VAL A 1 81 ? -1.768 5.576 -7.673 1.00 92.56 81 VAL A C 1
ATOM 619 O O . VAL A 1 81 ? -2.027 5.521 -8.872 1.00 92.56 81 VAL A O 1
ATOM 622 N N . ALA A 1 82 ? -2.586 5.080 -6.745 1.00 92.56 82 ALA A N 1
ATOM 623 C CA . ALA A 1 82 ? -3.795 4.331 -7.061 1.00 92.56 82 ALA A CA 1
ATOM 624 C C . ALA A 1 82 ? -4.734 5.004 -8.088 1.00 92.56 82 ALA A C 1
ATOM 626 O O . ALA A 1 82 ? -5.136 4.316 -9.025 1.00 92.56 82 ALA A O 1
ATOM 627 N N . PRO A 1 83 ? -5.077 6.306 -7.991 1.00 89.56 83 PRO A N 1
ATOM 628 C CA . PRO A 1 83 ? -5.892 6.965 -9.010 1.00 89.56 83 PRO A CA 1
ATOM 629 C C . PRO A 1 83 ? -5.169 7.148 -10.353 1.00 89.56 83 PRO A C 1
ATOM 631 O O . PRO A 1 83 ? -5.839 7.146 -11.379 1.00 89.56 83 PRO A O 1
ATOM 634 N N . ILE A 1 84 ? -3.837 7.283 -10.366 1.00 89.00 84 ILE A N 1
ATOM 635 C CA . ILE A 1 84 ? -3.041 7.453 -11.598 1.00 89.00 84 ILE A CA 1
ATOM 636 C C . ILE A 1 84 ? -3.098 6.183 -12.449 1.00 89.00 84 ILE A C 1
ATOM 638 O O . ILE A 1 84 ? -3.247 6.252 -13.663 1.00 89.00 84 ILE A O 1
ATOM 642 N N . VAL A 1 85 ? -3.011 5.020 -11.800 1.00 87.62 85 VAL A N 1
ATOM 643 C CA . VAL A 1 85 ? -3.037 3.708 -12.468 1.00 87.62 85 VAL A CA 1
ATOM 644 C C . VAL A 1 85 ? -4.437 3.091 -12.531 1.00 87.62 85 VAL A C 1
ATOM 646 O O . VAL A 1 85 ? -4.562 1.909 -12.840 1.00 87.62 85 VAL A O 1
ATOM 649 N N . GLU A 1 86 ? -5.473 3.867 -12.189 1.00 89.50 86 GLU A N 1
ATOM 650 C CA . GLU A 1 86 ? -6.871 3.420 -12.112 1.00 89.50 86 GLU A CA 1
ATOM 651 C C . GLU A 1 86 ? -7.039 2.103 -11.329 1.00 89.50 86 GLU A C 1
ATOM 653 O O . GLU A 1 86 ? -7.741 1.186 -11.751 1.00 89.50 86 GLU A O 1
ATOM 658 N N . ALA A 1 87 ? -6.363 1.984 -10.182 1.00 91.06 87 ALA A N 1
ATOM 659 C CA . ALA A 1 87 ? -6.359 0.754 -9.400 1.00 91.06 87 ALA A CA 1
ATOM 660 C C . ALA A 1 87 ? -7.778 0.343 -8.966 1.00 91.06 87 ALA A C 1
ATOM 662 O O . ALA A 1 87 ? -8.557 1.159 -8.474 1.00 91.06 87 ALA A O 1
ATOM 663 N N . ASP A 1 88 ? -8.081 -0.955 -9.050 1.00 92.12 88 ASP A N 1
ATOM 664 C CA . ASP A 1 88 ? -9.316 -1.527 -8.494 1.00 92.12 88 ASP A CA 1
ATOM 665 C C . ASP A 1 88 ? -9.230 -1.744 -6.970 1.00 92.12 88 ASP A C 1
ATOM 667 O O . ASP A 1 88 ? -10.234 -1.701 -6.250 1.00 92.12 88 ASP A O 1
ATOM 671 N N . LEU A 1 89 ? -8.022 -2.037 -6.475 1.00 93.88 89 LEU A N 1
ATOM 672 C CA . LEU A 1 89 ? -7.754 -2.479 -5.108 1.00 93.88 89 LEU A CA 1
ATOM 673 C C . LEU A 1 89 ? -6.381 -1.993 -4.631 1.00 93.88 89 LEU A C 1
ATOM 675 O O . LEU A 1 89 ? -5.379 -2.196 -5.312 1.00 93.88 89 LEU A O 1
ATOM 679 N N . ILE A 1 90 ? -6.334 -1.451 -3.415 1.00 94.81 90 ILE A N 1
ATOM 680 C CA . ILE A 1 90 ? -5.108 -1.156 -2.671 1.00 94.81 90 ILE A CA 1
ATOM 681 C C . ILE A 1 90 ? -5.007 -2.136 -1.499 1.00 94.81 90 ILE A C 1
ATOM 683 O O . ILE A 1 90 ? -5.959 -2.306 -0.731 1.00 94.81 90 ILE A O 1
ATOM 687 N N . LEU A 1 91 ? -3.846 -2.774 -1.355 1.00 95.00 91 LEU A N 1
ATOM 688 C CA . LEU A 1 91 ? -3.519 -3.639 -0.223 1.00 95.00 91 LEU A CA 1
ATOM 689 C C . LEU A 1 91 ? -2.423 -2.984 0.621 1.00 95.00 91 LEU A C 1
ATOM 691 O O . LEU A 1 91 ? -1.267 -2.934 0.206 1.00 95.00 91 LEU A O 1
ATOM 695 N N . PHE A 1 92 ? -2.773 -2.534 1.820 1.00 94.31 92 PHE A N 1
ATOM 696 C CA . PHE A 1 92 ? -1.810 -2.105 2.829 1.00 94.31 92 PHE A CA 1
ATOM 697 C C . PHE A 1 92 ? -1.389 -3.313 3.662 1.00 94.31 92 PHE A C 1
ATOM 699 O O . PHE A 1 92 ? -2.203 -3.919 4.358 1.00 94.31 92 PHE A O 1
ATOM 706 N N . ILE A 1 93 ? -0.115 -3.686 3.589 1.00 93.44 93 ILE A N 1
ATOM 707 C CA . ILE A 1 93 ? 0.413 -4.845 4.312 1.00 93.44 93 ILE A CA 1
ATOM 708 C C . ILE A 1 93 ? 0.984 -4.362 5.644 1.00 93.44 93 ILE A C 1
ATOM 710 O O . ILE A 1 93 ? 2.000 -3.668 5.658 1.00 93.44 93 ILE A O 1
ATOM 714 N N . LYS A 1 94 ? 0.330 -4.702 6.760 1.00 90.56 94 LYS A N 1
ATOM 715 C CA . LYS A 1 94 ? 0.695 -4.204 8.095 1.00 90.56 94 LYS A CA 1
ATOM 716 C C . LYS A 1 94 ? 0.681 -5.302 9.145 1.00 90.56 94 LYS A C 1
ATOM 718 O O . LYS A 1 94 ? -0.289 -6.047 9.275 1.00 90.56 94 LYS A O 1
ATOM 723 N N . GLU A 1 95 ? 1.753 -5.361 9.930 1.00 87.50 95 GLU A N 1
ATOM 724 C CA . GLU A 1 95 ? 1.818 -6.221 11.110 1.00 87.50 95 GLU A CA 1
ATOM 725 C C . GLU A 1 95 ? 0.690 -5.876 12.094 1.00 87.50 95 GLU A C 1
ATOM 727 O O . GLU A 1 95 ? 0.324 -4.714 12.275 1.00 87.50 95 GLU A O 1
ATOM 732 N N . GLY A 1 96 ? 0.121 -6.903 12.722 1.00 83.75 96 GLY A N 1
ATOM 733 C CA . GLY A 1 96 ? -0.989 -6.762 13.663 1.00 83.75 96 GLY A CA 1
ATOM 734 C C . GLY A 1 96 ? -2.377 -6.752 13.019 1.00 83.75 96 GLY A C 1
ATOM 735 O O . GLY A 1 96 ? -3.337 -7.081 13.700 1.00 83.75 96 GLY A O 1
ATOM 736 N N . ALA A 1 97 ? -2.540 -6.479 11.722 1.00 90.31 97 ALA A N 1
ATOM 737 C CA . ALA A 1 97 ? -3.860 -6.582 11.091 1.00 90.31 97 ALA A CA 1
ATOM 738 C C . ALA A 1 97 ? -4.414 -8.029 11.147 1.00 90.31 97 ALA A C 1
ATOM 740 O O . ALA A 1 97 ? -3.642 -8.981 11.045 1.00 90.31 97 ALA A O 1
ATOM 741 N N . PRO A 1 98 ? -5.735 -8.247 11.308 1.00 91.69 98 PRO A N 1
ATOM 742 C CA . PRO A 1 98 ? -6.797 -7.266 11.555 1.00 91.69 98 PRO A CA 1
ATOM 743 C C . PRO A 1 98 ? -7.047 -6.995 13.058 1.00 91.69 98 PRO A C 1
ATOM 745 O O . PRO A 1 98 ? -8.147 -6.596 13.435 1.00 91.69 98 PRO A O 1
ATOM 748 N N . THR A 1 99 ? -6.085 -7.285 13.944 1.00 91.69 99 THR A N 1
ATOM 749 C CA . THR A 1 99 ? -6.209 -7.139 15.408 1.00 91.69 99 THR A CA 1
ATOM 750 C C . THR A 1 99 ? -5.357 -5.987 15.935 1.00 91.69 99 THR A C 1
ATOM 752 O O . THR A 1 99 ? -4.140 -6.074 16.067 1.00 91.69 99 THR A O 1
ATOM 755 N N . TYR A 1 100 ? -6.014 -4.904 16.318 1.00 87.69 100 TYR A N 1
ATOM 756 C CA . TYR A 1 100 ? -5.355 -3.644 16.617 1.00 87.69 100 TYR A CA 1
ATOM 757 C C . TYR A 1 100 ? -5.332 -3.349 18.111 1.00 87.69 100 TYR A C 1
ATOM 759 O O . TYR A 1 100 ? -6.309 -3.565 18.827 1.00 87.69 10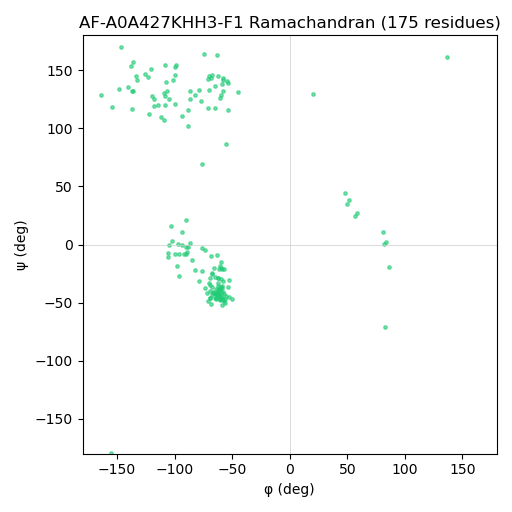0 TYR A O 1
ATOM 767 N N . TYR A 1 101 ? -4.199 -2.818 18.564 1.00 83.94 101 TYR A N 1
ATOM 768 C CA . TYR A 1 101 ? -4.036 -2.238 19.901 1.00 83.94 101 TYR A CA 1
ATOM 769 C C . TYR A 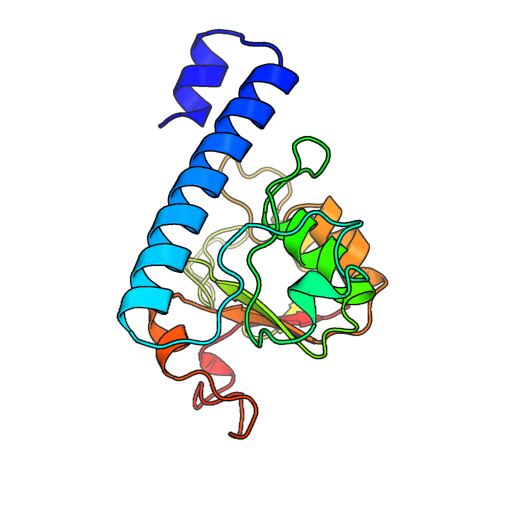1 101 ? -4.230 -0.716 19.880 1.00 83.94 101 TYR A C 1
ATOM 771 O O . TYR A 1 101 ? -4.631 -0.118 20.872 1.00 83.94 101 TYR A O 1
ATOM 779 N N . VAL A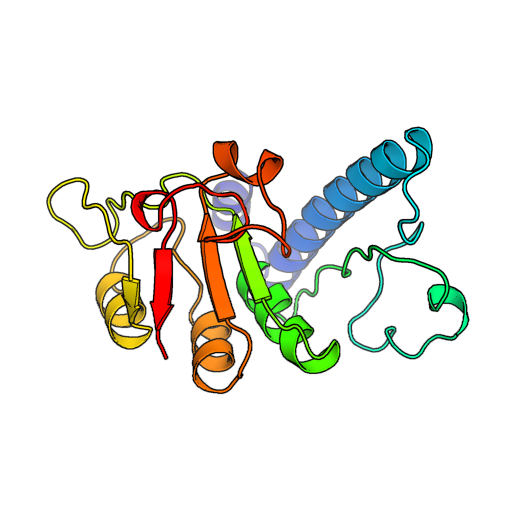 1 102 ? -3.952 -0.078 18.740 1.00 77.62 102 VAL A N 1
ATOM 780 C CA . VAL A 1 102 ? -4.043 1.376 18.569 1.00 77.62 102 VAL A CA 1
ATOM 781 C C . VAL A 1 102 ? -5.498 1.817 18.714 1.00 77.62 102 VAL A C 1
ATOM 783 O O . VAL A 1 102 ? -6.354 1.407 17.933 1.00 77.62 102 VAL A O 1
ATOM 786 N N . GLY A 1 103 ? -5.771 2.647 19.723 1.00 77.00 103 GLY A N 1
ATOM 787 C CA . GLY A 1 103 ? -7.105 3.187 19.978 1.00 77.00 103 GLY A CA 1
ATOM 788 C C . GLY A 1 103 ? -8.070 2.248 20.719 1.00 77.00 103 GLY A C 1
ATOM 789 O O . GLY A 1 103 ? -9.263 2.565 20.803 1.00 77.00 103 GLY A O 1
ATOM 790 N N . PHE A 1 104 ? -7.591 1.127 21.270 1.00 83.19 104 PHE A N 1
ATOM 791 C CA . PHE A 1 104 ? -8.402 0.168 22.029 1.00 83.19 104 PHE A CA 1
ATOM 792 C C . PHE A 1 104 ? -7.723 -0.238 23.344 1.00 83.19 104 PHE A C 1
ATOM 794 O O . PHE A 1 104 ? -6.518 -0.468 23.380 1.00 83.19 104 PHE A O 1
ATOM 801 N N . ASP A 1 105 ? -8.508 -0.404 24.414 1.00 84.88 105 ASP A N 1
ATOM 802 C CA . ASP A 1 105 ? -7.995 -0.834 25.730 1.00 84.88 105 ASP A CA 1
ATOM 803 C C . ASP A 1 105 ? -7.468 -2.280 25.722 1.00 84.88 105 ASP A C 1
ATOM 805 O O . ASP A 1 105 ? -6.651 -2.674 26.553 1.00 84.88 105 ASP A O 1
ATOM 809 N N . THR A 1 106 ? -7.957 -3.096 24.786 1.00 87.88 106 THR A N 1
ATOM 810 C CA . THR A 1 106 ? -7.566 -4.497 24.595 1.00 87.88 106 THR A CA 1
ATOM 811 C C . THR A 1 106 ? -7.417 -4.788 23.101 1.00 87.88 106 THR A C 1
ATOM 813 O O . THR A 1 106 ? -8.069 -4.110 22.298 1.00 87.88 106 THR A O 1
ATOM 816 N N . PRO A 1 107 ? -6.584 -5.773 22.699 1.00 89.69 107 PRO A N 1
ATOM 817 C CA . PRO A 1 107 ? -6.441 -6.135 21.293 1.00 89.69 107 PRO A CA 1
ATOM 818 C C . PRO A 1 107 ? -7.806 -6.432 20.677 1.00 89.69 107 PRO A C 1
ATOM 820 O O . PRO A 1 107 ? -8.495 -7.371 21.077 1.00 89.69 107 PRO A O 1
ATOM 823 N N . THR A 1 108 ? -8.193 -5.603 19.714 1.00 91.00 108 THR A N 1
ATOM 824 C CA . THR A 1 108 ? -9.534 -5.612 19.139 1.00 91.00 108 THR A CA 1
ATOM 825 C C . THR A 1 108 ? -9.447 -5.936 17.665 1.00 91.00 108 THR A C 1
ATOM 827 O O . THR A 1 108 ? -8.744 -5.282 16.896 1.00 91.00 108 THR A O 1
ATOM 830 N N . LYS A 1 109 ? -10.189 -6.962 17.263 1.00 93.31 109 LYS A N 1
ATOM 831 C CA . LYS A 1 109 ? -10.314 -7.329 15.864 1.00 93.31 109 LYS A CA 1
ATOM 832 C C . LYS A 1 109 ? -11.266 -6.370 15.155 1.00 93.31 109 LYS A C 1
ATOM 834 O O . LYS A 1 109 ? -12.425 -6.262 15.547 1.00 93.31 109 LYS A O 1
ATOM 839 N N . VAL A 1 110 ? -10.791 -5.726 14.096 1.00 92.38 110 VAL A N 1
ATOM 840 C CA . VAL A 1 110 ? -11.575 -4.794 13.280 1.00 92.38 110 VAL A CA 1
ATOM 841 C C . VAL A 1 110 ? -11.561 -5.291 11.842 1.00 92.38 110 VAL A C 1
ATOM 843 O O . VAL A 1 110 ? -10.519 -5.296 11.203 1.00 92.38 110 VAL A O 1
ATOM 846 N N . THR A 1 111 ? -12.701 -5.740 11.322 1.00 93.62 111 THR A N 1
ATOM 847 C CA . THR A 1 111 ? -12.814 -6.259 9.943 1.00 93.62 111 THR A CA 1
ATOM 848 C C . THR A 1 111 ? -13.338 -5.217 8.956 1.00 93.62 111 THR A C 1
ATOM 850 O O . THR A 1 111 ? -13.124 -5.341 7.753 1.00 93.62 111 THR A O 1
ATOM 853 N N . GLU A 1 112 ? -13.967 -4.155 9.459 1.00 94.69 112 GLU A N 1
ATOM 854 C CA . GLU A 1 112 ? -14.346 -2.962 8.705 1.00 94.69 112 GLU A CA 1
ATOM 855 C C . GLU A 1 112 ? -14.028 -1.726 9.553 1.00 94.69 112 GLU A C 1
ATOM 857 O O . GLU A 1 112 ? -14.372 -1.689 10.736 1.00 94.69 112 GLU A O 1
ATOM 862 N N . TRP A 1 113 ? -13.366 -0.725 8.973 1.00 92.06 113 TRP A N 1
ATOM 863 C CA . TRP A 1 113 ? -12.945 0.475 9.695 1.00 92.06 113 TRP A CA 1
ATOM 864 C C . TRP A 1 113 ? -13.203 1.726 8.859 1.00 92.06 113 TRP A C 1
ATOM 866 O O . TRP A 1 113 ? -12.629 1.887 7.784 1.00 92.06 113 TRP A O 1
ATOM 876 N N . SER A 1 114 ? -14.072 2.617 9.341 1.00 93.06 114 SER A N 1
ATOM 877 C CA . SER A 1 114 ? -14.308 3.893 8.663 1.00 93.06 114 SER A CA 1
ATOM 878 C C . SER A 1 114 ? -13.113 4.834 8.784 1.00 93.06 114 SER A C 1
ATOM 880 O O . SER A 1 114 ? -12.471 4.881 9.836 1.00 93.06 114 SER A O 1
ATOM 882 N N . ILE A 1 115 ? -12.856 5.621 7.737 1.00 91.69 115 ILE A N 1
ATOM 883 C CA . ILE A 1 115 ? -11.800 6.644 7.718 1.00 91.69 115 ILE A CA 1
ATOM 884 C C . ILE A 1 115 ? -11.932 7.587 8.922 1.00 91.69 115 ILE A C 1
ATOM 886 O O . ILE A 1 115 ? -10.950 7.817 9.626 1.00 91.69 115 ILE A O 1
ATOM 890 N N . GLU A 1 116 ? -13.146 8.050 9.235 1.00 90.00 116 GLU A N 1
ATOM 891 C CA . GLU A 1 116 ? -13.415 8.890 10.411 1.00 90.00 116 GLU A CA 1
ATOM 892 C C . GLU A 1 116 ? -12.955 8.224 11.719 1.00 90.00 116 GLU A C 1
ATOM 894 O O . GLU A 1 116 ? -12.250 8.835 12.524 1.00 90.00 116 GLU A O 1
ATOM 899 N N . ASN A 1 117 ? -13.280 6.941 11.915 1.00 89.31 117 ASN A N 1
ATOM 900 C CA . ASN A 1 117 ? -12.852 6.211 13.105 1.00 89.31 117 ASN A CA 1
ATOM 901 C C . ASN A 1 117 ? -11.336 6.007 13.134 1.00 89.31 117 ASN A C 1
ATOM 903 O O . ASN A 1 117 ? -10.752 6.063 14.214 1.00 89.31 117 ASN A O 1
ATOM 907 N N . ILE A 1 118 ? -10.685 5.767 11.990 1.00 89.25 118 ILE A N 1
ATOM 908 C CA . ILE A 1 118 ? -9.219 5.670 11.933 1.00 89.25 118 ILE A CA 1
ATOM 909 C C . ILE A 1 118 ? -8.608 7.000 12.384 1.00 89.25 118 ILE A C 1
ATOM 911 O O . ILE A 1 118 ? -7.730 6.995 13.248 1.00 89.25 118 ILE A O 1
ATOM 915 N N . ARG A 1 119 ? -9.113 8.138 11.885 1.00 87.25 119 ARG A N 1
ATOM 916 C CA . ARG A 1 119 ? -8.641 9.475 12.282 1.00 87.25 119 ARG A CA 1
ATOM 917 C C . ARG A 1 119 ? -8.790 9.700 13.782 1.00 87.25 119 ARG A C 1
ATOM 919 O O . ARG A 1 119 ? -7.805 10.024 14.436 1.00 87.25 119 ARG A O 1
ATOM 926 N N . LEU A 1 120 ? -9.983 9.464 14.336 1.00 85.00 120 LEU A N 1
ATOM 927 C CA . LEU A 1 120 ? -10.267 9.641 15.766 1.00 85.00 120 LEU A CA 1
ATOM 928 C C . LEU A 1 120 ? -9.371 8.777 16.660 1.00 85.00 120 LEU A C 1
ATOM 930 O O . LEU A 1 120 ? -8.966 9.211 17.734 1.00 85.00 120 LEU A O 1
ATOM 934 N N . LYS A 1 121 ? -9.061 7.552 16.224 1.00 80.06 121 LYS A N 1
ATOM 935 C CA . LYS A 1 121 ? -8.259 6.587 16.989 1.00 80.06 121 LYS A CA 1
ATOM 936 C C . LYS A 1 121 ? -6.750 6.753 16.817 1.00 80.06 121 LYS A C 1
ATOM 938 O O . LYS A 1 121 ? -5.997 6.180 17.599 1.00 80.06 121 LYS A O 1
ATOM 943 N N . SER A 1 122 ? -6.319 7.525 15.823 1.00 70.25 122 SER A N 1
ATOM 944 C CA . SER A 1 122 ? -4.903 7.807 15.559 1.00 70.25 122 SER A CA 1
ATOM 945 C C . SER A 1 122 ? -4.404 9.077 16.261 1.00 70.25 122 SER A C 1
ATOM 947 O O . SER A 1 122 ? -3.203 9.349 16.263 1.00 70.25 122 SER A O 1
ATOM 949 N N . VAL A 1 123 ? -5.303 9.854 16.878 1.00 60.62 123 VAL A N 1
ATOM 950 C CA . VAL A 1 123 ? -4.936 10.999 17.721 1.00 60.62 123 VAL A CA 1
ATOM 951 C C . VAL A 1 123 ? -4.288 10.470 19.009 1.00 60.62 123 VAL A C 1
ATOM 953 O O . VAL A 1 123 ? -4.815 9.556 19.632 1.00 60.62 123 VAL A O 1
ATOM 956 N N . GLU A 1 124 ? -3.151 11.050 19.408 1.00 53.38 124 GLU A N 1
ATOM 957 C CA . GLU A 1 124 ? -2.420 10.798 20.675 1.00 53.38 124 GLU A CA 1
ATOM 958 C C . GLU A 1 124 ? -1.458 9.593 20.745 1.00 53.38 124 GLU A C 1
ATOM 960 O O . GLU A 1 124 ? -0.817 9.395 21.779 1.00 53.38 124 GLU A O 1
ATOM 965 N N . VAL A 1 125 ? -1.254 8.821 19.672 1.00 53.88 125 VAL A N 1
ATOM 966 C CA . VAL A 1 125 ? -0.361 7.643 19.717 1.00 53.88 125 VAL A CA 1
ATOM 967 C C . VAL A 1 125 ? 1.020 7.952 19.123 1.00 53.88 125 VAL A C 1
ATOM 969 O O . VAL A 1 125 ? 1.141 8.312 17.955 1.00 53.88 125 VAL A O 1
ATOM 972 N N . VAL A 1 126 ? 2.085 7.793 19.920 1.00 43.66 126 VAL A N 1
ATOM 973 C CA . VAL A 1 126 ? 3.484 7.894 19.458 1.00 43.66 126 VAL A CA 1
ATOM 974 C C . VAL A 1 126 ? 3.950 6.515 18.972 1.00 43.66 126 VAL A C 1
ATOM 976 O O . VAL A 1 126 ? 4.267 5.646 19.781 1.00 43.66 126 VAL A O 1
ATOM 979 N N . GLY A 1 127 ? 3.982 6.299 17.654 1.00 48.31 127 GLY A N 1
ATOM 980 C CA . GLY A 1 127 ? 4.369 5.028 17.015 1.00 48.31 127 GLY A CA 1
ATOM 981 C C . GLY A 1 127 ? 3.443 4.646 15.852 1.00 48.31 127 GLY A C 1
ATOM 982 O O . GLY A 1 127 ? 2.353 5.196 15.744 1.00 48.31 127 GLY A O 1
ATOM 983 N N . ASN A 1 128 ? 3.890 3.745 14.962 1.00 45.62 128 ASN A N 1
ATOM 984 C CA . ASN A 1 128 ? 3.300 3.458 13.638 1.00 45.62 128 ASN A CA 1
ATOM 985 C C . ASN A 1 128 ? 1.803 3.073 13.651 1.00 45.62 128 ASN A C 1
ATOM 987 O O . ASN A 1 128 ? 1.433 1.905 13.729 1.00 45.62 128 ASN A O 1
ATOM 991 N N . TYR A 1 129 ? 0.968 4.109 13.606 1.00 58.09 129 TYR A N 1
ATOM 992 C CA . TYR A 1 129 ? -0.047 4.464 12.610 1.00 58.09 129 TYR A CA 1
ATOM 993 C C . TYR A 1 129 ? -0.587 3.373 11.658 1.00 58.09 129 TYR A C 1
ATOM 995 O O . TYR A 1 129 ? 0.144 2.698 10.928 1.00 58.09 129 TYR A O 1
ATOM 1003 N N . LEU A 1 130 ? -1.920 3.297 11.598 1.00 78.50 130 LEU A N 1
ATOM 1004 C CA . LEU A 1 130 ? -2.686 2.455 10.676 1.00 78.50 130 LEU A CA 1
ATOM 1005 C C . LEU A 1 130 ? -2.600 2.905 9.223 1.00 78.50 130 LEU A C 1
ATOM 1007 O O . LEU A 1 130 ? -2.369 2.054 8.381 1.00 78.50 130 LEU A O 1
ATOM 1011 N N . LEU A 1 131 ? -2.762 4.195 8.939 1.00 86.19 131 LEU A N 1
ATOM 1012 C CA . LEU A 1 131 ? -2.583 4.856 7.636 1.00 86.19 131 LEU A CA 1
ATOM 1013 C C . LEU A 1 131 ? -2.497 6.352 7.888 1.00 86.19 131 LEU A C 1
ATOM 1015 O O . LEU A 1 131 ? -3.363 6.845 8.604 1.00 86.19 131 LEU A O 1
ATOM 1019 N N . ASP A 1 132 ? -1.476 7.044 7.380 1.00 86.81 132 ASP A N 1
ATOM 1020 C CA . ASP A 1 132 ? -1.276 8.473 7.659 1.00 86.81 132 ASP A CA 1
ATOM 1021 C C . ASP A 1 132 ? -2.410 9.372 7.139 1.00 86.81 132 ASP A C 1
ATOM 1023 O O . ASP A 1 132 ? -3.238 8.968 6.322 1.00 86.81 132 ASP A O 1
ATOM 1027 N N . SER A 1 133 ? -2.467 10.607 7.646 1.00 87.88 133 SER A N 1
ATOM 1028 C CA . SER A 1 133 ? -3.542 11.547 7.320 1.00 87.88 133 SER A CA 1
ATOM 1029 C C . SER A 1 133 ? -3.639 11.856 5.827 1.00 87.88 133 SER A C 1
ATOM 1031 O O . SER A 1 133 ? -4.751 11.971 5.324 1.00 87.88 133 SER A O 1
ATOM 1033 N N . GLU A 1 134 ? -2.507 11.946 5.123 1.00 89.75 134 GLU A N 1
ATOM 1034 C CA . GLU A 1 134 ? -2.483 12.208 3.680 1.00 89.75 134 GLU A CA 1
ATOM 1035 C C . GLU A 1 134 ? -3.078 11.018 2.908 1.00 89.75 134 GLU A C 1
ATOM 1037 O O . GLU A 1 134 ? -3.926 11.204 2.037 1.00 89.75 134 GLU A O 1
ATOM 1042 N N . ALA A 1 135 ? -2.727 9.784 3.285 1.00 91.62 135 ALA A N 1
ATOM 1043 C CA . ALA A 1 135 ? -3.325 8.579 2.716 1.00 91.62 135 ALA A CA 1
ATOM 1044 C C . ALA A 1 135 ? -4.844 8.530 2.945 1.00 91.62 135 ALA A C 1
ATOM 1046 O O . ALA A 1 135 ? -5.597 8.217 2.024 1.00 91.62 135 ALA A O 1
ATOM 1047 N N . LEU A 1 136 ? -5.306 8.860 4.156 1.00 91.50 136 LEU A N 1
ATOM 1048 C CA . LEU A 1 136 ? -6.732 8.890 4.492 1.00 91.50 136 LEU A CA 1
ATOM 1049 C C . LEU A 1 136 ? -7.495 9.958 3.696 1.00 91.50 136 LEU A C 1
ATOM 1051 O O . LEU A 1 136 ? -8.574 9.659 3.189 1.00 91.50 136 LEU A O 1
ATOM 1055 N N . ASP A 1 137 ? -6.929 11.160 3.538 1.00 91.06 137 ASP A N 1
ATOM 1056 C CA . ASP A 1 137 ? -7.516 12.240 2.729 1.00 91.06 137 ASP A CA 1
ATOM 1057 C C . ASP A 1 137 ? -7.699 11.807 1.268 1.00 91.06 137 ASP A C 1
ATOM 1059 O O . ASP A 1 137 ? -8.724 12.094 0.645 1.00 91.06 137 ASP A O 1
ATOM 1063 N N . ILE A 1 138 ? -6.723 11.084 0.714 1.00 91.19 138 ILE A N 1
ATOM 1064 C CA . ILE A 1 138 ? -6.814 10.561 -0.650 1.00 91.19 138 ILE A CA 1
ATOM 1065 C C . ILE A 1 138 ? -7.890 9.473 -0.726 1.00 91.19 138 ILE A C 1
ATOM 1067 O O . ILE A 1 138 ? -8.781 9.567 -1.568 1.00 91.19 138 ILE A O 1
ATOM 1071 N N . LEU A 1 139 ? -7.848 8.474 0.166 1.00 91.50 139 LEU A N 1
ATOM 1072 C CA . LEU A 1 139 ? -8.785 7.339 0.196 1.00 91.50 139 LEU A CA 1
ATOM 1073 C C . LEU A 1 139 ? -10.251 7.754 0.348 1.00 91.50 139 LEU A C 1
ATOM 1075 O O . LEU A 1 139 ? -11.132 7.088 -0.189 1.00 91.50 139 LEU A O 1
ATOM 1079 N N . GLU A 1 140 ? -10.515 8.860 1.036 1.00 90.12 140 GLU A N 1
ATOM 1080 C CA . GLU A 1 140 ? -11.858 9.427 1.189 1.00 90.12 140 GLU A CA 1
ATOM 1081 C C . GLU A 1 140 ? -12.443 9.910 -0.150 1.00 90.12 140 GLU A C 1
ATOM 1083 O O . GLU A 1 140 ? -13.654 9.877 -0.361 1.00 90.12 140 GLU A O 1
ATOM 1088 N N . ASN A 1 141 ? -11.575 10.303 -1.086 1.00 84.75 141 ASN A N 1
ATOM 1089 C CA . ASN A 1 141 ? -11.948 10.887 -2.372 1.00 84.75 141 ASN A CA 1
ATOM 1090 C C . ASN A 1 141 ? -11.771 9.936 -3.566 1.00 84.75 141 ASN A C 1
ATOM 1092 O O . ASN A 1 141 ? -12.181 10.274 -4.681 1.00 84.75 141 ASN A O 1
ATOM 1096 N N . VAL A 1 142 ? -11.169 8.759 -3.370 1.00 76.25 142 VAL A N 1
ATOM 1097 C CA . VAL A 1 142 ? -10.899 7.808 -4.456 1.00 76.25 142 VAL A CA 1
ATOM 1098 C C . VAL A 1 142 ? -11.797 6.570 -4.392 1.00 76.25 142 VAL A C 1
ATOM 1100 O O . VAL A 1 142 ? -12.302 6.172 -3.348 1.00 76.25 142 VAL A O 1
ATOM 1103 N N . LYS A 1 143 ? -12.011 5.948 -5.558 1.00 72.31 143 LYS A N 1
ATOM 1104 C CA . LYS A 1 143 ? -12.853 4.752 -5.722 1.00 72.31 143 LYS A CA 1
ATOM 1105 C C . LYS A 1 143 ? -12.229 3.377 -5.410 1.00 72.31 143 LYS A C 1
ATOM 1107 O O . LYS A 1 143 ? -13.040 2.467 -5.217 1.00 72.31 143 LYS A O 1
ATOM 1112 N N . PRO A 1 144 ? -10.896 3.141 -5.422 1.00 85.44 144 PRO A N 1
ATOM 1113 C CA . PRO A 1 144 ? -10.371 1.802 -5.203 1.00 85.44 144 PRO A CA 1
ATOM 1114 C C . PRO A 1 144 ? -10.835 1.263 -3.865 1.00 85.44 144 PRO A C 1
ATOM 1116 O O . PRO A 1 144 ? -10.872 1.969 -2.855 1.00 85.44 144 PRO A O 1
ATOM 1119 N N . LYS A 1 145 ? -11.112 -0.036 -3.843 1.00 91.88 145 LYS A N 1
ATOM 1120 C CA . LYS A 1 145 ? -11.280 -0.722 -2.574 1.00 91.88 145 LYS A CA 1
ATOM 1121 C C . LYS A 1 145 ? -9.946 -0.696 -1.827 1.00 91.88 145 LYS A C 1
ATOM 1123 O O . LYS A 1 145 ? -8.915 -0.977 -2.426 1.00 91.88 145 LYS A O 1
ATOM 1128 N N . ALA A 1 146 ? -9.950 -0.417 -0.530 1.00 94.81 146 ALA A N 1
ATOM 1129 C CA . ALA A 1 146 ? -8.737 -0.429 0.281 1.00 94.81 146 ALA A CA 1
ATOM 1130 C C . ALA A 1 146 ? -8.849 -1.462 1.408 1.00 94.81 146 ALA A C 1
ATOM 1132 O O . ALA A 1 146 ? -9.828 -1.479 2.158 1.00 94.81 146 ALA A O 1
ATOM 1133 N N . LEU A 1 147 ? -7.851 -2.342 1.510 1.00 95.19 147 LEU A N 1
ATOM 1134 C CA . LEU A 1 147 ? -7.759 -3.360 2.556 1.00 95.19 147 LEU A CA 1
ATOM 1135 C C . LEU A 1 147 ? -6.446 -3.222 3.322 1.00 95.19 147 LEU A C 1
ATOM 1137 O O . LEU A 1 147 ? -5.406 -2.961 2.722 1.00 95.19 147 LEU A O 1
ATOM 1141 N N . ILE A 1 148 ? -6.485 -3.489 4.624 1.00 94.62 148 ILE A N 1
ATOM 1142 C CA . ILE A 1 148 ? -5.299 -3.713 5.451 1.00 94.62 148 ILE A CA 1
ATOM 1143 C C . ILE A 1 148 ? -5.204 -5.211 5.738 1.00 94.62 148 ILE A C 1
ATOM 1145 O O . ILE A 1 148 ? -6.159 -5.811 6.239 1.00 94.62 148 ILE A O 1
ATOM 1149 N N . ILE A 1 149 ? -4.065 -5.819 5.410 1.00 94.75 149 ILE A N 1
ATOM 1150 C CA . ILE A 1 149 ? -3.827 -7.257 5.569 1.00 94.75 149 ILE A CA 1
ATOM 1151 C C . ILE A 1 149 ? -2.563 -7.535 6.392 1.00 94.75 149 ILE A C 1
ATOM 1153 O O . ILE A 1 149 ? -1.589 -6.786 6.279 1.00 94.75 149 ILE A O 1
ATOM 1157 N N . PRO A 1 150 ? -2.533 -8.625 7.178 1.00 92.69 150 PRO A N 1
ATOM 1158 C CA . PRO A 1 150 ? -1.294 -9.129 7.756 1.00 92.69 150 PRO A CA 1
ATOM 1159 C C . PRO A 1 150 ? -0.341 -9.681 6.675 1.00 92.69 150 PRO A C 1
ATOM 1161 O O . PRO A 1 150 ? -0.811 -10.273 5.694 1.00 92.69 150 PRO A O 1
ATOM 1164 N N . PRO A 1 151 ? 0.993 -9.552 6.831 1.00 92.44 151 PRO A N 1
ATOM 1165 C CA . PRO A 1 151 ? 1.965 -10.109 5.885 1.00 92.44 151 PRO A CA 1
ATOM 1166 C C . PRO A 1 151 ? 1.786 -11.612 5.619 1.00 92.44 151 PRO A C 1
ATOM 1168 O O . PRO A 1 151 ? 1.953 -12.073 4.489 1.00 92.44 151 PRO A O 1
ATOM 1171 N N . GLU A 1 152 ? 1.403 -12.380 6.640 1.00 92.50 152 GLU A N 1
ATOM 1172 C CA . GLU A 1 152 ? 1.325 -13.842 6.610 1.00 92.50 152 GLU A CA 1
ATOM 1173 C C . GLU A 1 152 ? 0.319 -14.363 5.577 1.00 92.50 152 GLU A C 1
ATOM 1175 O O . GLU A 1 152 ? 0.497 -15.453 5.027 1.00 92.50 152 GLU A O 1
ATOM 1180 N N . ILE A 1 153 ? -0.728 -13.588 5.281 1.00 91.12 153 ILE A N 1
ATOM 1181 C CA . ILE A 1 153 ? -1.789 -14.011 4.360 1.00 91.12 153 ILE A CA 1
ATOM 1182 C C . ILE A 1 153 ? -1.586 -13.506 2.933 1.00 91.12 153 ILE A C 1
ATOM 1184 O O . ILE A 1 153 ? -2.314 -13.943 2.041 1.00 91.12 153 ILE A O 1
ATOM 1188 N N . PHE A 1 154 ? -0.609 -12.625 2.686 1.00 91.81 154 PHE A N 1
ATOM 1189 C CA . PHE A 1 154 ? -0.388 -12.047 1.357 1.00 91.81 154 PHE A CA 1
ATOM 1190 C C . PHE A 1 154 ? -0.110 -13.120 0.297 1.00 91.81 154 PHE A C 1
ATOM 1192 O O . PHE A 1 154 ? -0.609 -13.033 -0.820 1.00 91.81 154 PHE A O 1
ATOM 1199 N N . SER A 1 155 ? 0.597 -14.192 0.670 1.00 90.88 155 SER A N 1
ATOM 1200 C CA . SER A 1 155 ? 0.873 -15.335 -0.215 1.00 90.88 155 SER A CA 1
ATOM 1201 C C . SER A 1 155 ? -0.385 -16.045 -0.744 1.00 90.88 155 SER A C 1
ATOM 1203 O O . SER A 1 155 ? -0.324 -16.715 -1.774 1.00 90.88 155 SER A O 1
ATOM 1205 N N . ASN A 1 156 ? -1.534 -15.871 -0.083 1.00 91.75 156 ASN A N 1
ATOM 1206 C CA . ASN A 1 156 ? -2.814 -16.448 -0.495 1.00 91.75 156 ASN A CA 1
ATOM 1207 C C . ASN A 1 156 ? -3.608 -15.540 -1.448 1.00 91.75 156 ASN A C 1
ATOM 1209 O O . ASN A 1 156 ? -4.650 -15.966 -1.960 1.00 91.75 156 ASN A O 1
ATOM 1213 N N . PHE A 1 157 ? -3.139 -14.309 -1.682 1.00 93.00 157 PHE A N 1
ATOM 1214 C CA . PHE A 1 157 ? -3.854 -13.313 -2.468 1.00 93.00 157 PHE A CA 1
ATOM 1215 C C . PHE A 1 157 ? -4.158 -13.811 -3.884 1.00 93.00 157 PHE A C 1
ATOM 1217 O O . PHE A 1 157 ? -3.304 -14.310 -4.618 1.00 93.00 157 PHE A O 1
ATOM 1224 N N . SER A 1 158 ? -5.409 -13.637 -4.293 1.00 90.56 158 SER A N 1
ATOM 1225 C CA . SER A 1 158 ? -5.846 -13.842 -5.661 1.00 90.56 158 SER A CA 1
ATOM 1226 C C . SER A 1 158 ? -7.080 -13.006 -5.947 1.00 90.56 158 SER A C 1
ATOM 1228 O O . SER A 1 158 ? -8.152 -13.256 -5.401 1.00 90.56 158 SER A O 1
ATOM 1230 N N . PHE A 1 159 ? -6.957 -12.087 -6.902 1.00 86.88 159 PHE A N 1
ATOM 1231 C CA . PHE A 1 159 ? -8.069 -11.248 -7.353 1.00 86.88 159 PHE A CA 1
ATOM 1232 C C . PHE A 1 159 ? -9.267 -12.051 -7.898 1.00 86.88 159 PHE A C 1
ATOM 1234 O O . PHE A 1 159 ? -10.389 -11.563 -7.932 1.00 86.88 159 PHE A O 1
ATOM 1241 N N . LYS A 1 160 ? -9.040 -13.305 -8.316 1.00 88.69 160 LYS A N 1
ATOM 1242 C CA . LYS A 1 160 ? -10.060 -14.184 -8.913 1.00 88.69 160 LYS A CA 1
ATOM 1243 C C . LYS A 1 160 ? -10.814 -15.041 -7.893 1.00 88.69 160 LYS A C 1
ATOM 1245 O O . LYS A 1 160 ? -11.746 -15.745 -8.276 1.00 88.69 160 LYS A O 1
ATOM 1250 N N . LYS A 1 161 ? -10.385 -15.056 -6.629 1.00 88.44 161 LYS A N 1
ATOM 1251 C CA . LYS A 1 161 ? -10.992 -15.877 -5.573 1.00 88.44 161 LYS A CA 1
ATOM 1252 C C . LYS A 1 161 ? -11.933 -15.038 -4.716 1.00 88.44 161 LYS A C 1
ATOM 1254 O O . LYS A 1 161 ? -11.728 -13.840 -4.539 1.00 88.44 161 LYS A O 1
ATOM 1259 N N . GLU A 1 162 ? -12.934 -15.695 -4.137 1.00 85.94 162 GLU A N 1
ATOM 1260 C CA . GLU A 1 162 ? -13.781 -15.085 -3.112 1.00 85.94 162 GLU A CA 1
ATOM 1261 C C . GLU A 1 162 ? -12.919 -14.526 -1.969 1.00 85.94 162 GLU A C 1
ATOM 1263 O O . GLU A 1 162 ? -11.897 -15.115 -1.600 1.00 85.94 162 GLU A O 1
ATOM 1268 N N . SER A 1 163 ? -13.304 -13.356 -1.447 1.00 84.19 163 SER A N 1
ATOM 1269 C CA . SER A 1 163 ? -12.550 -12.633 -0.412 1.00 84.19 163 SER A CA 1
ATOM 1270 C C . SER A 1 163 ? -11.059 -12.470 -0.754 1.00 84.19 163 SER A C 1
ATOM 1272 O O . SER A 1 163 ? -10.203 -12.558 0.123 1.00 84.19 163 SER A O 1
ATOM 1274 N N . TYR A 1 164 ? -10.740 -12.294 -2.042 1.00 91.00 164 TYR A N 1
ATOM 1275 C CA . TYR A 1 164 ? -9.380 -12.148 -2.577 1.00 91.00 164 TYR A CA 1
ATOM 1276 C C . TYR A 1 164 ? -8.433 -13.308 -2.242 1.00 91.00 164 TYR A C 1
ATOM 1278 O O . TYR A 1 164 ? -7.219 -13.133 -2.215 1.00 91.00 164 TYR A O 1
ATOM 1286 N N . GLY A 1 165 ? -8.966 -14.502 -1.969 1.00 89.56 165 GLY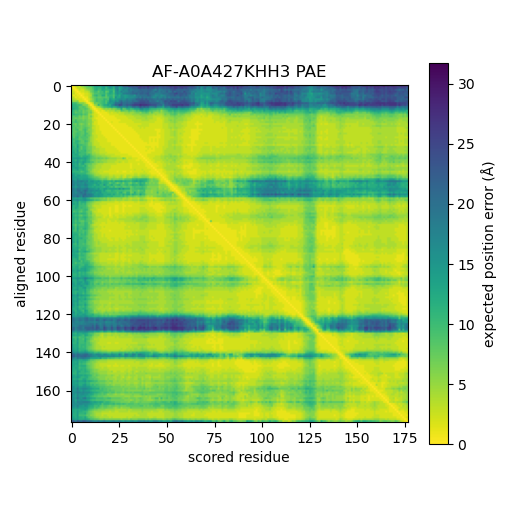 A N 1
ATOM 1287 C CA . GLY A 1 165 ? -8.164 -15.663 -1.577 1.00 89.56 165 GLY A CA 1
ATOM 1288 C C . GLY A 1 165 ? -7.771 -15.696 -0.098 1.00 89.56 165 GLY A C 1
ATOM 1289 O O . GLY A 1 165 ? -7.170 -16.675 0.334 1.00 89.56 165 GLY A O 1
ATOM 1290 N N . PHE A 1 166 ? -8.178 -14.704 0.700 1.00 91.38 166 PHE A N 1
ATOM 1291 C CA . PHE A 1 166 ? -7.942 -14.674 2.149 1.00 91.38 166 PHE A CA 1
ATOM 1292 C C . PHE A 1 166 ? -8.879 -15.603 2.940 1.00 91.38 166 PHE A C 1
ATOM 1294 O O . PHE A 1 166 ? -8.754 -15.729 4.153 1.00 91.38 166 PHE A O 1
ATOM 1301 N N . GLY A 1 167 ? -9.817 -16.278 2.270 1.00 86.38 167 GLY A N 1
ATOM 1302 C CA . GLY A 1 167 ? -10.748 -17.229 2.878 1.00 86.38 167 GLY A CA 1
ATOM 1303 C C . GLY A 1 167 ? -11.956 -16.540 3.508 1.00 86.38 167 GLY A C 1
ATOM 1304 O O . GLY A 1 167 ? -13.052 -16.622 2.965 1.00 86.38 167 GLY A O 1
ATOM 1305 N N . SER A 1 168 ? -11.756 -15.838 4.624 1.00 88.69 168 SER A N 1
ATOM 1306 C CA . SER A 1 168 ? -12.810 -15.096 5.336 1.00 88.69 168 SER A CA 1
ATOM 1307 C C . SER A 1 168 ? -12.486 -13.604 5.437 1.00 88.69 168 SER A C 1
ATOM 1309 O O . SER A 1 168 ? -11.323 -13.217 5.553 1.00 88.69 168 SER A O 1
ATOM 1311 N N . LYS A 1 169 ? -13.531 -12.765 5.490 1.00 87.06 169 LYS A N 1
ATOM 1312 C CA . LYS A 1 169 ? -13.426 -11.336 5.853 1.00 87.06 169 LYS A CA 1
ATOM 1313 C C . LYS A 1 169 ? -12.786 -11.118 7.223 1.00 87.06 169 LYS A C 1
ATOM 1315 O O . LYS A 1 169 ? -12.252 -10.059 7.509 1.00 87.06 169 LYS A O 1
ATOM 1320 N N . ASP A 1 170 ? -12.812 -12.150 8.055 1.00 91.12 170 ASP A N 1
ATOM 1321 C CA . ASP A 1 170 ? -12.175 -12.199 9.360 1.00 91.12 170 ASP A CA 1
ATOM 1322 C C . ASP A 1 170 ? -10.646 -12.073 9.349 1.00 91.12 170 ASP A C 1
ATOM 1324 O O . ASP A 1 170 ? -10.057 -11.973 10.423 1.00 91.12 170 ASP A O 1
ATOM 1328 N N . TYR A 1 171 ? -9.992 -12.118 8.192 1.00 92.38 171 TYR A N 1
ATOM 1329 C CA . TYR A 1 171 ? -8.530 -12.091 8.106 1.00 92.38 171 TYR A CA 1
ATOM 1330 C C . TYR A 1 171 ? -7.959 -10.756 7.634 1.00 92.38 171 TYR A C 1
ATOM 1332 O O . TYR A 1 171 ? -6.744 -10.611 7.557 1.00 92.38 171 TYR A O 1
ATOM 1340 N N . TYR A 1 172 ? -8.805 -9.773 7.344 1.00 94.00 172 TYR A N 1
ATOM 1341 C CA . TYR A 1 172 ? -8.371 -8.460 6.890 1.00 94.00 172 TYR A CA 1
ATOM 1342 C C . TYR A 1 172 ? -9.313 -7.369 7.385 1.00 94.00 172 TYR A C 1
ATOM 1344 O O . TYR A 1 172 ? -10.397 -7.645 7.898 1.00 94.00 172 TYR A O 1
ATOM 1352 N N . THR A 1 173 ? -8.894 -6.125 7.203 1.00 94.69 173 THR A N 1
ATOM 1353 C CA . THR A 1 173 ? -9.689 -4.945 7.534 1.00 94.69 173 THR A CA 1
ATOM 1354 C C . THR A 1 173 ? -10.022 -4.196 6.263 1.00 94.69 173 THR A C 1
ATOM 1356 O O . THR A 1 173 ? -9.129 -3.779 5.534 1.00 94.69 173 THR A O 1
ATOM 1359 N N . GLU A 1 174 ? -11.306 -4.036 5.971 1.00 94.94 174 GLU A N 1
ATOM 1360 C CA . GLU A 1 174 ? -11.775 -3.206 4.866 1.00 94.94 174 GLU A CA 1
ATOM 1361 C C . GLU A 1 174 ? -11.920 -1.755 5.329 1.00 94.94 174 GLU A C 1
ATOM 1363 O O . GLU A 1 174 ? -12.621 -1.478 6.304 1.00 94.94 174 GLU A O 1
ATOM 1368 N N . ILE A 1 175 ? -11.267 -0.827 4.632 1.00 93.88 175 ILE A N 1
ATOM 1369 C CA . ILE A 1 175 ? -11.390 0.603 4.916 1.00 93.88 175 ILE A CA 1
ATOM 1370 C C . ILE A 1 175 ? -12.662 1.116 4.244 1.00 93.88 175 ILE A C 1
ATOM 1372 O O . ILE A 1 175 ? -12.890 0.864 3.059 1.00 93.88 175 ILE A O 1
ATOM 1376 N N . LYS A 1 176 ? -13.501 1.810 5.015 1.00 92.38 176 LYS A N 1
ATOM 1377 C CA . LYS A 1 176 ? -14.759 2.399 4.545 1.00 92.38 176 LYS A CA 1
ATOM 1378 C C . LYS A 1 176 ? -14.623 3.918 4.473 1.00 92.38 176 LYS A C 1
ATOM 1380 O O . LYS A 1 176 ? -14.343 4.551 5.493 1.00 92.38 176 LYS A O 1
ATOM 1385 N N . SER A 1 177 ? -14.805 4.470 3.280 1.00 81.19 177 SER A N 1
ATOM 1386 C CA . SER A 1 177 ? -15.083 5.891 3.072 1.00 81.19 177 SER A CA 1
ATOM 1387 C C . SER A 1 177 ? -16.516 6.242 3.463 1.00 81.19 177 SER A C 1
ATOM 1389 O O . SER A 1 177 ? -17.389 5.339 3.433 1.00 81.19 177 SER A O 1
#

Mean predicted aligned error: 6.62 Å

pLDDT: mean 85.06, std 12.37, range [43.66, 97.06]

Radius of gyration: 17.3 Å; Cα contacts (8 Å, |Δi|>4): 232; chains: 1; bounding box: 36×36×49 Å

Organism: Enterobacter cloacae (NCBI:txid550)

Secondary structure (DSSP, 8-state):
-HHHHHHHHT--HHHHHHHHHHHHHHHHHHHHHHHHTTT--B-SS-B-TT-TT-GGGTT-SB--BPP-TTSSSHHHHHHHHHHHTT-SEEEEE-TTTTEE-TT-SS-EE-SEEEHHHHHHHHTT--S--SS-HHHHHHHHH--SEEEEE-HHHHTT--TTSGGGGTSSGGGSEEEE-